Protein 9OYR (pdb70)

Secondary structure (DSSP, 8-state):
-EEEEEEEEEEEEEEEEEEEEEEEEEEE--B--/-EEEEEEEEEEEEEEEEEEEEEEEEEEE--B--/-EEEEEEEEEEEEEEEEEEEEEEEEEEE--B--/-EEEEEEEEEEEEEEEEEEEEEEEEEEE--B--/-EEEEEEEEEEEEEEEEEEEEEEEEEEE--B--/-EEEEEEEEEEEEEEEEEEEEEEEEEEE--B--

Radius of gyration: 17.39 Å; Cα contacts (8 Å, |Δi|>4): 765; chains: 6; bounding box: 48×56×17 Å

B-factor: mean 25.58, std 8.53, range [10.97, 55.15]

GO terms:
  GO:0005634 nucleus (C, IDA)
  GO:0005739 mitochondrion (C, IDA)
  GO:0005758 mitochondrial intermembrane space (C, IDA)
  GO:0045944 positive regulation of transcription by RNA polymerase II (P, IDA)
  GO:0043565 sequence-specific DNA binding (F, IDA)
  GO:1900037 regulation of cellular response to hypoxia (P, IDA)
  GO:0140297 DNA-binding transcription factor binding (F, IDA)
  GO:0034599 cellular response to oxidative stress (P, IGI)
  GO:1905448 positive regulation of mitochondrial ATP synthesis coupled electron transport (P, IGI)
  GO:0005739 mitochondrion (C, HTP)
  GO:0005515 protein binding (F, IPI)
  GO:0043467 regulation of generation of precursor metabolites and energy (P, IDA)

Sequence (198 aa):
GLMAQMATTAAGVAVGSAVGHTLGHAITGGFSGGLMAQMATTAAGVAVGSAVGHTLGHAITGGFSGGLMAQMATTAAGVAVGSAVGHTLGHAITGGFSGGLMAQMATTAAGVAVGSAVGHTLGHAITGGFSGGLMAQMATTAAGVAVGSAVGHTLGHAITGGFSGGLMAQMATTAAGVAVGSAVGHTLGHAITGGFSG

Organism: Homo sapiens (NCBI:txid9606)

Foldseek 3Di:
DFAADDDDDDDPDDDRDDDDDDDDDDDDDDDDD/DFAADDDDDDDPDDDRDDDDDDDDDDDDDDDDD/DFAADDDDDDDPDDDRDDDDDDDDDDDDDDDDD/DFAADDDDDDDPDDDRDDDDDDDDDDDDDDDDD/DFAADDDDDDDPDDDRDDDDDDDDDDDDDDDDD/DFAADDDDDDDPDDDRDDDDDDDDDDDDDDDDD

Structure (mmCIF, N/CA/C/O backbone):
data_9OYR
#
_entry.id   9OYR
#
_cell.length_a   1.00
_cell.length_b   1.00
_cell.length_c   1.00
_cell.angle_alpha   90.00
_cell.angle_beta   90.00
_cell.angle_gamma   90.00
#
_symmetry.space_group_name_H-M   'P 1'
#
loop_
_atom_site.group_PDB
_atom_site.id
_atom_site.type_symbol
_atom_site.label_atom_id
_atom_site.label_alt_id
_atom_site.label_comp_id
_atom_site.label_asym_id
_atom_site.label_entity_id
_atom_site.label_seq_id
_atom_site.pdbx_PDB_ins_code
_atom_site.Cartn_x
_atom_site.Cartn_y
_atom_site.Cartn_z
_atom_site.occupancy
_atom_site.B_iso_or_equiv
_atom_site.auth_seq_id
_atom_site.auth_comp_id
_atom_site.auth_asym_id
_atom_site.auth_atom_id
_atom_site.pdbx_PDB_model_num
ATOM 1 N N . GLY A 1 54 ? 93.02648 89.18109 103.85675 1.000 29.01305 54 GLY A N 1
ATOM 2 C CA . GLY A 1 54 ? 92.98217 90.60402 103.59372 1.000 27.44263 54 GLY A CA 1
ATOM 3 C C . GLY A 1 54 ? 94.29345 91.13360 103.05937 1.000 26.97816 54 GLY A C 1
ATOM 4 O O . GLY A 1 54 ? 94.50349 91.16544 101.85493 1.000 29.14581 54 GLY A O 1
ATOM 5 N N . LEU A 1 55 ? 95.17458 91.55689 103.95989 1.000 25.80001 55 LEU A N 1
ATOM 6 C CA . LEU A 1 55 ? 96.50172 92.03800 103.61000 1.000 23.74605 55 LEU A CA 1
ATOM 7 C C . LEU A 1 55 ? 97.53008 91.12384 104.25490 1.000 25.12074 55 LEU A C 1
ATOM 8 O O . LEU A 1 55 ? 97.48766 90.89764 105.46618 1.000 27.72237 55 LEU A O 1
ATOM 13 N N . MET A 1 56 ? 98.44913 90.60394 103.45567 1.000 25.01115 56 MET A N 1
ATOM 14 C CA . MET A 1 56 ? 99.53959 89.78511 103.95987 1.000 24.41956 56 MET A CA 1
ATOM 15 C C . MET A 1 56 ? 100.84710 90.28926 103.37402 1.000 23.56335 56 MET A C 1
ATOM 16 O O . MET A 1 56 ? 100.90717 90.64250 102.19509 1.000 25.72292 56 MET A O 1
ATOM 21 N N . ALA A 1 57 ? 101.88746 90.33494 104.19624 1.000 21.58903 57 ALA A N 1
ATOM 22 C CA . ALA A 1 57 ? 103.19609 90.77322 103.73918 1.000 19.64943 57 ALA A CA 1
ATOM 23 C C . ALA A 1 57 ? 104.27657 89.96087 104.43249 1.000 18.13961 57 ALA A C 1
ATOM 24 O O . ALA A 1 57 ? 104.23913 89.79066 105.65110 1.000 19.89031 57 ALA A O 1
ATOM 26 N N . GLN A 1 58 ? 105.22515 89.45551 103.65811 1.000 17.46087 58 GLN A N 1
ATOM 27 C CA . GLN A 1 58 ? 106.45570 88.87381 104.18115 1.000 16.97849 58 GLN A CA 1
ATOM 28 C C . GLN A 1 58 ? 107.60398 89.69591 103.61552 1.000 17.32329 58 GLN A C 1
ATOM 29 O O . GLN A 1 58 ? 107.88835 89.62281 102.41835 1.000 17.55871 58 GLN A O 1
ATOM 35 N N . MET A 1 59 ? 108.24942 90.49099 104.46062 1.000 17.08519 59 MET A N 1
ATOM 36 C CA . MET A 1 59 ? 109.25534 91.43452 104.00174 1.000 17.68909 59 MET A CA 1
ATOM 37 C C . MET A 1 59 ? 110.56512 91.19291 104.72374 1.000 19.17835 59 MET A C 1
ATOM 38 O O . MET A 1 59 ? 110.59398 91.08276 105.95105 1.000 21.66846 59 MET A O 1
ATOM 43 N N . ALA A 1 60 ? 111.64423 91.12194 103.95980 1.000 19.53529 60 ALA A N 1
ATOM 44 C CA . ALA A 1 60 ? 112.99342 91.11250 104.49823 1.000 21.79083 60 ALA A CA 1
ATOM 45 C C . ALA A 1 60 ? 113.69192 92.36136 103.99057 1.000 22.20524 60 ALA A C 1
ATOM 46 O O . ALA A 1 60 ? 113.79488 92.56808 102.77939 1.000 23.38786 60 ALA A O 1
ATOM 48 N N . THR A 1 61 ? 114.14876 93.19675 104.91210 1.000 21.68359 61 THR A N 1
ATOM 49 C CA . THR A 1 61 ? 114.73553 94.48291 104.58395 1.000 22.96872 61 THR A CA 1
ATOM 50 C C . THR A 1 61 ? 115.97764 94.67150 105.43321 1.000 24.34706 61 THR A C 1
ATOM 51 O O . THR A 1 61 ? 116.01212 94.25083 106.58896 1.000 27.40234 61 THR A O 1
ATOM 55 N N . THR A 1 62 ? 117.00033 95.30058 104.86642 1.000 23.30609 62 THR A N 1
ATOM 56 C CA . THR A 1 62 ? 118.18853 95.57811 105.66171 1.000 23.51950 62 THR A CA 1
ATOM 57 C C . THR A 1 62 ? 118.16547 96.98704 106.23506 1.000 22.03243 62 THR A C 1
ATOM 58 O O . THR A 1 62 ? 118.31499 97.16794 107.44452 1.000 25.43888 62 THR A O 1
ATOM 62 N N . ALA A 1 63 ? 117.97477 97.99289 105.39446 1.000 18.95030 63 ALA A N 1
ATOM 63 C CA . ALA A 1 63 ? 117.87223 99.36211 105.86630 1.000 17.24503 63 ALA A CA 1
ATOM 64 C C . ALA A 1 63 ? 116.68675 100.02394 105.19201 1.000 16.97405 63 ALA A C 1
ATOM 65 O O . ALA A 1 63 ? 116.52732 99.92281 103.97509 1.000 18.70533 63 ALA A O 1
ATOM 67 N N . ALA A 1 64 ? 115.85936 100.69990 105.97706 1.000 14.52720 64 ALA A N 1
ATOM 68 C CA . ALA A 1 64 ? 114.71530 101.40065 105.42306 1.000 15.04696 64 ALA A CA 1
ATOM 69 C C . ALA A 1 64 ? 114.43350 102.63344 106.25822 1.000 13.19173 64 ALA A C 1
ATOM 70 O O . ALA A 1 64 ? 114.48270 102.57658 107.48600 1.000 14.36258 64 ALA A O 1
ATOM 72 N N . GLY A 1 65 ? 114.14396 103.74601 105.58896 1.000 13.84747 65 GLY A N 1
ATOM 73 C CA . GLY A 1 65 ? 113.61774 104.89128 106.30645 1.000 13.16863 65 GLY A CA 1
ATOM 74 C C . GLY A 1 65 ? 112.30752 104.56465 106.98886 1.000 12.59682 65 GLY A C 1
ATOM 75 O O . GLY A 1 65 ? 112.12601 104.83113 108.17477 1.000 14.02793 65 GLY A O 1
ATOM 76 N N . VAL A 1 66 ? 111.38877 103.95420 106.25231 1.000 12.18688 66 VAL A N 1
ATOM 77 C CA . VAL A 1 66 ? 110.11493 103.49701 106.78347 1.000 13.26817 66 VAL A CA 1
ATOM 78 C C . VAL A 1 66 ? 109.84429 102.12082 106.20324 1.000 12.77083 66 VAL A C 1
ATOM 79 O O . VAL A 1 66 ? 109.90811 101.93744 104.98492 1.000 13.59130 66 VAL A O 1
ATOM 83 N N . ALA A 1 67 ? 109.54636 101.15677 107.06422 1.000 12.25268 67 ALA A N 1
ATOM 84 C CA . ALA A 1 67 ? 109.19901 99.80784 106.64317 1.000 14.41357 67 ALA A CA 1
ATOM 85 C C . ALA A 1 67 ? 107.85365 99.44955 107.2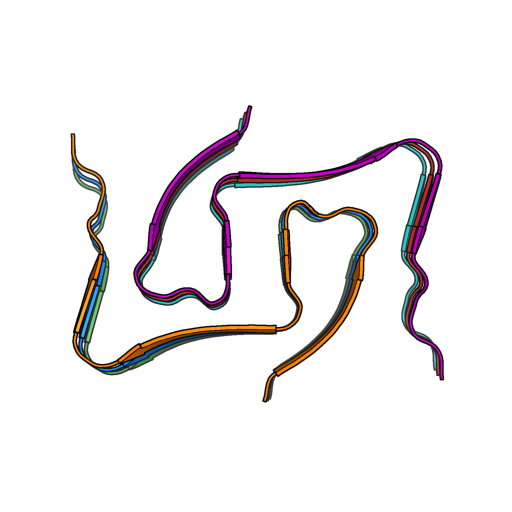4672 1.000 14.44190 67 ALA A C 1
ATOM 86 O O . ALA A 1 67 ? 107.68678 99.50017 108.46705 1.000 14.76919 67 ALA A O 1
ATOM 88 N N . VAL A 1 68 ? 106.89600 99.10229 106.39919 1.000 13.91786 68 VAL A N 1
ATOM 89 C CA . VAL A 1 68 ? 105.54885 98.77813 106.83757 1.000 16.10651 68 VAL A CA 1
ATOM 90 C C . VAL A 1 68 ? 105.12146 97.48098 106.17646 1.000 17.06717 68 VAL A C 1
ATOM 91 O O . VAL A 1 68 ? 105.23612 97.33670 104.95685 1.000 18.39288 68 VAL A O 1
ATOM 95 N N . GLY A 1 69 ? 104.61618 96.54811 106.97381 1.000 17.77908 69 GLY A N 1
ATOM 96 C CA . GLY A 1 69 ? 104.09116 95.31789 106.42697 1.000 18.43238 69 GLY A CA 1
ATOM 97 C C . GLY A 1 69 ? 102.74066 95.48691 105.76949 1.000 18.52406 69 GLY A C 1
ATOM 98 O O . GLY A 1 69 ? 102.62779 95.41431 104.54636 1.000 20.68843 69 GLY A O 1
ATOM 99 N N . SER A 1 70 ? 101.71260 95.73944 106.56787 1.000 18.00484 70 SER A N 1
ATOM 100 C CA . SER A 1 70 ? 100.35116 95.87644 106.07926 1.000 20.41944 70 SER A CA 1
ATOM 101 C C . SER A 1 70 ? 99.72650 97.08590 106.75022 1.000 19.89078 70 SER A C 1
ATOM 102 O O . SER A 1 70 ? 99.89020 97.27438 107.95641 1.000 20.22738 70 SER A O 1
ATOM 105 N N . ALA A 1 71 ? 99.01699 97.90264 105.98159 1.000 18.53672 71 ALA A N 1
ATOM 106 C CA . ALA A 1 71 ? 98.48320 99.13710 106.53223 1.000 17.75653 71 ALA A CA 1
ATOM 107 C C . ALA A 1 71 ? 97.25054 99.56469 105.76043 1.000 17.81256 71 ALA A C 1
ATOM 108 O O . ALA A 1 71 ? 97.19703 99.43378 104.53949 1.000 19.71301 71 ALA A O 1
ATOM 110 N N . VAL A 1 72 ? 96.26849 100.08534 106.48354 1.000 17.12817 72 VAL A N 1
ATOM 111 C CA . VAL A 1 72 ? 95.01768 100.54870 105.90491 1.000 19.34932 72 VAL A CA 1
ATOM 112 C C . VAL A 1 72 ? 94.69341 101.90613 106.49904 1.000 19.30010 72 VAL A C 1
ATOM 113 O O . VAL A 1 72 ? 94.75726 102.08531 107.71725 1.000 20.23478 72 VAL A O 1
ATOM 117 N N . GLY A 1 73 ? 94.34245 102.85501 105.64688 1.000 19.20762 73 GLY A N 1
ATOM 118 C CA . GLY A 1 73 ? 93.82953 104.12174 106.11419 1.000 20.23873 73 GLY A CA 1
ATOM 119 C C . GLY A 1 73 ? 92.58182 104.48324 105.35197 1.000 22.24192 73 GLY A C 1
ATOM 120 O O . GLY A 1 73 ? 92.60734 104.50433 104.12293 1.000 25.42826 73 GLY A O 1
ATOM 121 N N . HIS A 1 74 ? 91.47388 104.73390 106.03485 1.000 22.19572 74 HIS A N 1
ATOM 122 C CA . HIS A 1 74 ? 90.26741 105.07685 105.30694 1.000 25.25092 74 HIS A CA 1
ATOM 123 C C . HIS A 1 74 ? 89.41165 106.05480 106.08930 1.000 25.81712 74 HIS A C 1
ATOM 124 O O . HIS A 1 74 ? 89.45613 106.10068 107.31581 1.000 26.69889 74 HIS A O 1
ATOM 131 N N . THR A 1 75 ? 88.63902 106.84458 105.35661 1.000 25.75676 75 THR A N 1
ATOM 132 C CA . THR A 1 75 ? 87.69109 107.78623 105.92628 1.000 24.85427 75 THR A CA 1
ATOM 133 C C . THR A 1 75 ? 86.29841 107.39846 105.47065 1.000 26.75673 75 THR A C 1
ATOM 134 O O . THR A 1 75 ? 86.08941 107.09541 104.29461 1.000 29.99212 75 THR A O 1
ATOM 138 N N . LEU A 1 76 ? 85.35631 107.39845 106.39938 1.000 27.96855 76 LEU A N 1
ATOM 139 C CA . LEU A 1 76 ? 83.96115 107.11690 106.10957 1.000 29.84559 76 LEU A CA 1
ATOM 140 C C . LEU A 1 76 ? 83.13952 108.31836 106.54887 1.000 33.46029 76 LEU A C 1
ATOM 141 O O . LEU A 1 76 ? 83.30326 108.80846 107.66999 1.000 34.59137 76 LEU A O 1
ATOM 146 N N . GLY A 1 77 ? 82.27379 108.79917 105.66439 1.000 34.56643 77 GLY A N 1
ATOM 147 C CA . GLY A 1 77 ? 81.42334 109.92457 105.98750 1.000 33.83237 77 GLY A CA 1
ATOM 148 C C . GLY A 1 77 ? 81.87992 111.21180 105.34160 1.000 36.24385 77 GLY A C 1
ATOM 149 O O . GLY A 1 77 ? 81.71752 111.39798 104.13515 1.000 41.49536 77 GLY A O 1
ATOM 150 N N . HIS A 1 78 ? 82.44992 112.11066 106.13655 1.000 37.28894 78 HIS A N 1
ATOM 151 C CA . HIS A 1 78 ? 82.91283 113.40747 105.66341 1.000 38.36459 78 HIS A CA 1
ATOM 152 C C . HIS A 1 78 ? 84.31098 113.65161 106.19482 1.000 37.03349 78 HIS A C 1
ATOM 153 O O . HIS A 1 78 ? 84.53266 113.60350 107.40690 1.000 39.72804 78 HIS A O 1
ATOM 160 N N . ALA A 1 79 ? 85.24468 113.92598 105.29791 1.000 35.03043 79 ALA A N 1
ATOM 161 C CA . ALA A 1 79 ? 86.61673 114.19793 105.68214 1.000 34.30612 79 ALA A CA 1
ATOM 162 C C . ALA A 1 79 ? 87.09590 115.41997 104.92491 1.000 33.63717 79 ALA A C 1
ATOM 163 O O . ALA A 1 79 ? 86.89078 115.52170 103.71386 1.000 36.36722 79 ALA A O 1
ATOM 165 N N . ILE A 1 80 ? 87.71229 116.35069 105.63958 1.000 33.70280 80 ILE A N 1
ATOM 166 C CA . ILE A 1 80 ? 88.25228 117.56658 105.05110 1.000 34.51786 80 ILE A CA 1
ATOM 167 C C . ILE A 1 80 ? 89.69070 117.70448 105.50846 1.000 33.02913 80 ILE A C 1
ATOM 168 O O . ILE A 1 80 ? 89.96733 117.67334 106.71157 1.000 35.99447 80 ILE A O 1
ATOM 173 N N . THR A 1 81 ? 90.60038 117.85350 104.55820 1.000 30.69791 81 THR A N 1
ATOM 174 C CA . THR A 1 81 ? 92.00679 118.05932 104.84905 1.000 31.85109 81 THR A CA 1
ATOM 175 C C . THR A 1 81 ? 92.39783 119.45471 104.39765 1.000 31.90499 81 THR A C 1
ATOM 176 O O . THR A 1 81 ? 92.19090 119.81281 103.23656 1.000 33.39629 81 THR A O 1
ATOM 180 N N . GLY A 1 82 ? 92.96106 120.23618 105.31139 1.000 31.40192 82 GLY A N 1
ATOM 181 C CA . GLY A 1 82 ? 93.41219 121.56540 104.95021 1.000 30.84975 82 GLY A CA 1
ATOM 182 C C . GLY A 1 82 ? 94.64908 121.50843 104.07295 1.000 30.04748 82 GLY A C 1
ATOM 183 O O . GLY A 1 82 ? 95.50786 120.64087 104.22750 1.000 32.42330 82 GLY A O 1
ATOM 184 N N . GLY A 1 83 ? 94.73968 122.45249 103.14840 1.000 28.45611 83 GLY A N 1
ATOM 185 C CA . GLY A 1 83 ? 95.87774 122.57301 102.26799 1.000 27.68102 83 GLY A CA 1
ATOM 186 C C . GLY A 1 83 ? 96.90341 123.55562 102.78545 1.000 27.81899 83 GLY A C 1
ATOM 187 O O . GLY A 1 83 ? 96.97809 123.85176 103.97948 1.000 27.93529 83 GLY A O 1
ATOM 188 N N . PHE A 1 84 ? 97.70713 124.06883 101.86434 1.000 29.86601 84 PHE A N 1
ATOM 189 C CA . PHE A 1 84 ? 98.79979 124.98008 102.17160 1.000 29.96372 84 PHE A CA 1
ATOM 190 C C . PHE A 1 84 ? 98.49059 126.33606 101.55546 1.000 32.57061 84 PHE A C 1
ATOM 191 O O . PHE A 1 84 ? 98.23948 126.42879 100.35112 1.000 35.63653 84 PHE A O 1
ATOM 199 N N . SER A 1 85 ? 98.50820 127.38028 102.37398 1.000 35.40179 85 SER A N 1
ATOM 200 C CA . SER A 1 85 ? 98.22801 128.73195 101.91646 1.000 37.68598 85 SER A CA 1
ATOM 201 C C . SER A 1 85 ? 99.31462 129.67578 102.40537 1.000 40.83292 85 SER A C 1
ATOM 202 O O . SER A 1 85 ? 99.97656 129.41354 103.41101 1.000 41.26880 85 SER A O 1
ATOM 205 N N . GLY A 1 86 ? 99.49723 130.77369 101.68151 1.000 41.92537 86 GLY A N 1
ATOM 206 C CA . GLY A 1 86 ? 100.52577 131.74481 102.00589 1.000 43.78560 86 GLY A CA 1
ATOM 207 C C . GLY A 1 86 ? 100.04482 132.88266 102.88492 1.000 45.54955 86 GLY A C 1
ATOM 208 O O . GLY A 1 86 ? 98.84734 133.03232 103.12196 1.000 44.84450 86 GLY A O 1
ATOM 209 N N . GLY B 1 54 ? 93.46083 88.89607 99.09353 1.000 29.01305 54 GLY C N 1
ATOM 210 C CA . GLY B 1 54 ? 93.38079 90.31748 98.83075 1.000 27.44263 54 GLY C CA 1
ATOM 211 C C . GLY B 1 54 ? 94.67838 90.87994 98.29656 1.000 26.97816 54 GLY C C 1
ATOM 212 O O . GLY B 1 54 ? 94.88761 90.91726 97.09214 1.000 29.14581 54 GLY C O 1
ATOM 213 N N . LEU B 1 55 ? 95.54855 91.32507 99.19721 1.000 25.80001 55 LEU C N 1
ATOM 214 C CA . LEU B 1 55 ? 96.86320 91.83945 98.84748 1.000 23.74605 55 LEU C CA 1
ATOM 215 C C . LEU B 1 55 ? 97.91417 90.95130 99.49228 1.000 25.12074 55 LEU C C 1
ATOM 216 O O . LEU B 1 55 ? 97.87739 90.72389 100.70352 1.000 27.72237 55 LEU C O 1
ATOM 221 N N . MET B 1 56 ? 98.84604 90.45480 98.69301 1.000 25.01115 56 MET C N 1
ATOM 222 C CA . MET B 1 56 ? 99.95670 89.66354 99.19712 1.000 24.41956 56 MET C CA 1
ATOM 223 C C . MET B 1 56 ? 101.25116 90.20048 98.61144 1.000 23.56335 56 MET C C 1
ATOM 224 O O . MET B 1 56 ? 101.30240 90.55533 97.43257 1.000 25.72292 56 MET C O 1
ATOM 229 N N . ALA B 1 57 ? 102.29000 90.27214 99.43372 1.000 21.58903 57 ALA C N 1
ATOM 230 C CA . ALA B 1 57 ? 103.58723 90.74325 98.97681 1.000 19.64943 57 ALA C CA 1
ATOM 231 C C . ALA B 1 57 ? 104.68775 89.95818 99.67005 1.000 18.13961 57 ALA C C 1
ATOM 232 O O . ALA B 1 57 ? 104.65453 89.78688 100.88862 1.000 19.89031 57 ALA C O 1
ATOM 234 N N . GLN B 1 58 ? 105.64876 89.47695 98.89563 1.000 17.46087 58 GLN C N 1
ATOM 235 C CA . GLN B 1 58 ? 106.89351 88.92627 99.41864 1.000 16.97849 58 GLN C CA 1
ATOM 236 C C . GLN B 1 58 ? 108.02081 89.77706 98.85321 1.000 17.32329 58 GLN C C 1
ATOM 237 O O . GLN B 1 58 ? 108.30698 89.71134 97.65605 1.000 17.55871 58 GLN C O 1
ATOM 243 N N . MET B 1 59 ? 108.64602 90.58796 99.69849 1.000 17.08519 59 MET C N 1
ATOM 244 C CA . MET B 1 59 ? 109.62793 91.55654 99.23983 1.000 17.68909 59 MET C CA 1
ATOM 245 C C . MET B 1 59 ? 110.94333 91.34780 99.96186 1.000 19.17835 59 MET C C 1
ATOM 246 O O . MET B 1 59 ? 110.97489 91.23819 101.18916 1.000 21.66846 59 MET C O 1
ATOM 251 N N . ALA B 1 60 ? 112.02393 91.30410 99.19797 1.000 19.53529 60 ALA C N 1
ATOM 252 C CA . ALA B 1 60 ? 113.37290 91.32847 99.73648 1.000 21.79083 60 ALA C CA 1
ATOM 253 C C . ALA B 1 60 ? 114.03982 92.59458 99.22908 1.000 22.20524 60 ALA C C 1
ATOM 254 O O . ALA B 1 60 ? 114.13762 92.80403 98.01794 1.000 23.38786 60 ALA C O 1
ATOM 256 N N . THR B 1 61 ? 114.47548 93.44102 100.15078 1.000 21.68359 61 THR C N 1
ATOM 257 C CA . THR B 1 61 ? 115.02977 94.74157 99.82289 1.000 22.96872 61 THR C CA 1
ATOM 258 C C . THR B 1 61 ? 116.26670 94.96116 100.67225 1.000 24.34706 61 THR C C 1
ATOM 259 O O . THR B 1 61 ? 116.31168 94.54129 101.82793 1.000 27.40234 61 THR C O 1
ATOM 263 N N . THR B 1 62 ? 117.27329 95.61584 100.10563 1.000 23.30609 62 THR C N 1
ATOM 264 C CA . THR B 1 62 ? 118.45411 95.92300 100.90103 1.000 23.51950 62 THR C CA 1
ATOM 265 C C . THR B 1 62 ? 118.39562 97.33081 101.47463 1.000 22.03243 62 THR C C 1
ATOM 266 O O . THR B 1 62 ? 118.54048 97.51519 102.68413 1.000 25.43888 62 THR C O 1
ATOM 270 N N . ALA B 1 63 ? 118.17975 98.33169 100.63420 1.000 18.95030 63 ALA C N 1
ATOM 271 C CA . ALA B 1 63 ? 118.04281 99.69782 101.10627 1.000 17.24503 63 ALA C CA 1
ATOM 272 C C . ALA B 1 63 ? 116.84111 100.32978 100.43203 1.000 16.97405 63 ALA C C 1
ATOM 273 O O . ALA B 1 63 ? 116.68433 100.22489 99.21507 1.000 18.70533 63 ALA C O 1
ATOM 275 N N . ALA B 1 64 ? 115.99695 100.98459 101.21715 1.000 14.52720 64 ALA C N 1
ATOM 276 C CA . ALA B 1 64 ? 114.83568 101.65647 100.66321 1.000 15.04696 64 ALA C CA 1
ATOM 277 C C . ALA B 1 64 ? 114.52295 102.88165 101.49856 1.000 13.19173 64 ALA C C 1
ATOM 278 O O . ALA B 1 64 ? 114.57350 102.82583 102.72634 1.000 14.36258 64 ALA C O 1
ATOM 280 N N . GLY B 1 65 ? 114.20558 103.98671 100.82948 1.000 13.84747 65 GLY C N 1
ATOM 281 C 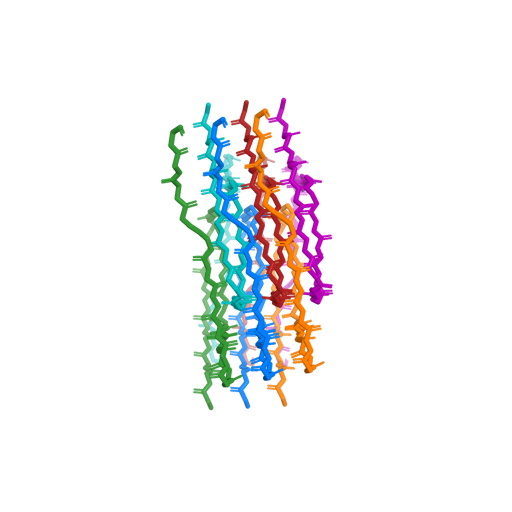CA . GLY B 1 65 ? 113.65070 105.11827 101.54714 1.000 13.16863 65 GLY C CA 1
ATOM 282 C C . GLY B 1 65 ? 112.34907 104.75870 102.22942 1.000 12.59682 65 GLY C C 1
ATOM 283 O O . GLY B 1 65 ? 112.16087 105.02033 103.41536 1.000 14.02793 65 GLY C O 1
ATOM 284 N N . VAL B 1 66 ? 111.44599 104.12548 101.49271 1.000 12.18688 66 VAL C N 1
ATOM 285 C CA . VAL B 1 66 ? 110.18402 103.63634 102.02372 1.000 13.26817 66 VAL C CA 1
ATOM 286 C C . VAL B 1 66 ? 109.94807 102.25389 101.44324 1.000 12.77083 66 VAL C C 1
ATOM 287 O O . VAL B 1 66 ? 110.01654 102.07238 100.22488 1.000 13.59130 66 VAL C O 1
ATOM 291 N N . ALA B 1 67 ? 109.67441 101.28250 102.30403 1.000 12.25268 67 ALA C N 1
ATOM 292 C CA . ALA B 1 67 ? 109.36109 99.92535 101.88273 1.000 14.41357 67 ALA C CA 1
ATOM 293 C C . ALA B 1 67 ? 108.02512 99.53325 102.48613 1.000 14.44190 67 ALA C C 1
ATOM 294 O O . ALA B 1 67 ? 107.85697 99.57945 103.70646 1.000 14.76919 67 ALA C O 1
ATOM 296 N N . VAL B 1 68 ? 107.07655 99.16219 101.63849 1.000 13.91786 68 VAL C N 1
ATOM 297 C CA . VAL B 1 68 ? 105.73795 98.80421 102.07673 1.000 16.10651 68 VAL C CA 1
ATOM 298 C C . VAL B 1 68 ? 105.34332 97.49684 101.41538 1.000 17.06717 68 VAL C C 1
ATOM 299 O O . VAL B 1 68 ? 105.46163 97.35570 100.19574 1.000 18.39288 68 VAL C O 1
ATOM 303 N N . GLY B 1 69 ? 104.86159 96.55143 102.21253 1.000 17.77908 69 GLY C N 1
ATOM 304 C CA . GLY B 1 69 ? 104.36768 95.30851 101.66545 1.000 18.43238 69 GLY C CA 1
ATOM 305 C C . GLY B 1 69 ? 103.01339 95.44365 101.00792 1.000 18.52406 69 GLY C C 1
ATOM 306 O O . GLY B 1 69 ? 102.90244 95.36846 99.78477 1.000 20.68843 69 GLY C O 1
ATOM 307 N N . SER B 1 70 ? 101.97927 95.67013 101.80629 1.000 18.00484 70 SER C N 1
ATOM 308 C CA . SER B 1 70 ? 100.61484 95.77296 101.31762 1.000 20.41944 70 SER C CA 1
ATOM 309 C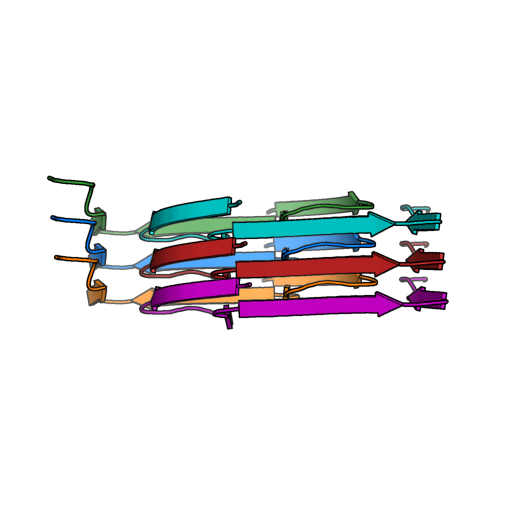 C . SER B 1 70 ? 99.95996 96.96622 101.98876 1.000 19.89078 70 SER C C 1
ATOM 310 O O . SER B 1 70 ? 100.11881 97.15855 103.19499 1.000 20.22738 70 SER C O 1
ATOM 313 N N . ALA B 1 71 ? 99.23019 97.76501 101.22023 1.000 18.53672 71 ALA C N 1
ATOM 314 C CA . ALA B 1 71 ? 98.66552 98.98558 101.77106 1.000 17.75653 71 ALA C CA 1
ATOM 315 C C . ALA B 1 71 ? 97.42254 99.38220 100.99927 1.000 17.81256 71 ALA C C 1
ATOM 316 O O . ALA B 1 71 ? 97.37241 99.25019 99.77830 1.000 19.71301 71 ALA C O 1
ATOM 318 N N . VAL B 1 72 ? 96.42769 99.87788 101.72241 1.000 17.12817 72 VAL C N 1
ATOM 319 C CA . VAL B 1 72 ? 95.16566 100.30976 101.14379 1.000 19.34932 72 VAL C CA 1
ATOM 320 C C . VAL B 1 72 ? 94.80735 101.65852 101.73813 1.000 19.30010 72 VAL C C 1
ATOM 321 O O . VAL B 1 72 ? 94.86662 101.83902 102.95638 1.000 20.23478 72 VAL C O 1
ATOM 325 N N . GLY B 1 73 ? 94.43270 102.59842 100.88613 1.000 19.20762 73 GLY C N 1
ATOM 326 C CA . GLY B 1 73 ? 93.88809 103.85178 101.35363 1.000 20.23873 73 GLY C CA 1
ATOM 327 C C . GLY B 1 73 ? 92.63173 104.18195 100.59140 1.000 22.24192 73 GLY C C 1
ATOM 328 O O . GLY B 1 73 ? 92.65678 104.20389 99.36237 1.000 25.42826 73 GLY C O 1
ATOM 329 N N . HIS B 1 74 ? 91.51781 104.40457 101.27426 1.000 22.19572 74 HIS C N 1
ATOM 330 C CA . HIS B 1 74 ? 90.30314 104.71723 100.54634 1.000 25.25092 74 HIS C CA 1
ATOM 331 C C . HIS B 1 74 ? 89.42304 105.67323 101.32882 1.000 25.81712 74 HIS C C 1
ATOM 332 O O . HIS B 1 74 ? 89.46629 105.72000 102.55535 1.000 26.69889 74 HIS C O 1
ATOM 339 N N . THR B 1 75 ? 88.63085 106.44347 100.59622 1.000 25.75676 75 THR C N 1
ATOM 340 C CA . THR B 1 75 ? 87.65953 107.36091 101.16601 1.000 24.85427 75 THR C CA 1
ATOM 341 C C . THR B 1 75 ? 86.27705 106.93835 100.71023 1.000 26.75673 75 THR C C 1
ATOM 342 O O . THR B 1 75 ? 86.07579 106.63035 99.53412 1.000 29.99212 75 THR C O 1
ATOM 346 N N . LEU B 1 76 ? 85.33520 106.91450 101.63890 1.000 27.96855 76 LEU C N 1
ATOM 347 C CA . LEU B 1 76 ? 83.94757 106.59804 101.34897 1.000 29.84559 76 LEU C CA 1
ATOM 348 C C . LEU B 1 76 ? 83.09599 107.77840 101.78843 1.000 33.46029 76 LEU C C 1
ATOM 349 O O . LEU B 1 76 ? 83.24730 108.27225 102.90964 1.000 34.59137 76 LEU C O 1
ATOM 354 N N . GLY B 1 77 ? 82.21849 108.23746 100.90399 1.000 34.56643 77 GLY C N 1
ATOM 355 C CA . GLY B 1 77 ? 81.34001 109.34108 101.22725 1.000 33.83237 77 GLY C CA 1
ATOM 356 C C . GLY B 1 77 ? 81.76414 110.63948 100.58160 1.000 36.24385 77 GLY C C 1
ATOM 357 O O . GLY B 1 77 ? 81.59718 110.82173 99.37517 1.000 41.49536 77 GLY C O 1
ATOM 358 N N . HIS B 1 78 ? 82.31133 111.55224 101.37674 1.000 37.28894 78 HIS C N 1
ATOM 359 C CA . HIS B 1 78 ? 82.74153 112.86036 100.90385 1.000 38.36459 78 HIS C CA 1
ATOM 360 C C . HIS B 1 78 ? 84.13309 113.13946 101.43538 1.000 37.03349 78 HIS C C 1
ATOM 361 O O . HIS B 1 78 ? 84.35584 113.09671 102.64747 1.000 39.72804 78 HIS C O 1
ATOM 368 N N . ALA B 1 79 ? 85.05964 113.43736 100.53858 1.000 35.03043 79 ALA C N 1
ATOM 369 C CA . ALA B 1 79 ? 86.42440 113.74363 100.92293 1.000 34.30612 79 ALA C CA 1
ATOM 370 C C . ALA B 1 79 ? 86.87276 114.97746 100.16594 1.000 33.63717 79 ALA C C 1
ATOM 371 O O . ALA B 1 79 ? 86.66521 115.07422 98.95489 1.000 36.36722 79 ALA C O 1
ATOM 373 N N . ILE B 1 80 ? 87.46553 115.92325 100.88080 1.000 33.70280 80 ILE C N 1
ATOM 374 C CA . ILE B 1 80 ? 87.97482 117.15243 100.29257 1.000 34.51786 80 ILE C CA 1
ATOM 375 C C . ILE B 1 80 ? 89.40931 117.32635 100.75004 1.000 33.02913 80 ILE C C 1
ATOM 376 O O . ILE B 1 80 ? 89.68657 117.30195 101.95316 1.000 35.99447 80 ILE C O 1
ATOM 381 N N . THR B 1 81 ? 90.31500 117.49834 99.79985 1.000 30.69791 81 THR C N 1
ATOM 382 C CA . THR B 1 81 ? 91.71578 117.73938 100.09082 1.000 31.85109 81 THR C CA 1
ATOM 383 C C . THR B 1 81 ? 92.07166 119.14424 99.63968 1.000 31.90499 81 THR C C 1
ATOM 384 O O . THR B 1 81 ? 91.85586 119.49723 98.47865 1.000 33.39629 81 THR C O 1
ATOM 388 N N . GLY B 1 82 ? 92.61503 119.93945 100.55359 1.000 31.40192 82 GLY C N 1
ATOM 389 C CA . GLY B 1 82 ? 93.03263 121.27966 100.19267 1.000 30.84975 82 GLY C CA 1
ATOM 390 C C . GLY B 1 82 ? 94.27061 121.25394 99.31547 1.000 30.04748 82 GLY C C 1
ATOM 391 O O . GLY B 1 82 ? 95.15091 120.40820 99.46992 1.000 32.42330 82 GLY C O 1
ATOM 392 N N . GLY B 1 83 ? 94.33751 122.20014 98.39109 1.000 28.45611 83 GLY C N 1
ATOM 393 C CA . GLY B 1 83 ? 95.47223 122.34937 97.51077 1.000 27.68102 83 GLY C CA 1
ATOM 394 C C . GLY B 1 83 ? 96.47285 123.35735 98.02845 1.000 27.81899 83 GLY C C 1
ATOM 395 O O . GLY B 1 83 ? 96.54001 123.65507 99.22254 1.000 27.93529 83 GLY C O 1
ATOM 396 N N . PHE B 1 84 ? 97.26347 123.89076 97.10748 1.000 29.86601 84 PHE C N 1
ATOM 397 C CA . PHE B 1 84 ? 98.33288 124.82912 97.41496 1.000 29.96372 84 PHE C CA 1
ATOM 398 C C . PHE B 1 84 ? 97.98973 126.17701 96.79904 1.000 32.57061 84 PHE C C 1
ATOM 399 O O . PHE B 1 84 ? 97.73644 126.26361 95.59471 1.000 35.63653 84 PHE C O 1
ATOM 407 N N . SER B 1 85 ? 97.98106 127.22120 97.61774 1.000 35.40179 85 SER C N 1
ATOM 408 C CA . SER B 1 85 ? 97.66702 128.56549 97.16045 1.000 37.68598 85 SER C CA 1
ATOM 409 C C . SER B 1 85 ? 98.72954 129.53623 97.64958 1.000 40.83292 85 SER C C 1
ATOM 410 O O . SER B 1 85 ? 99.39781 129.29053 98.65521 1.000 41.26880 85 SER C O 1
ATOM 413 N N . GLY B 1 86 ? 98.88455 130.63851 96.92593 1.000 41.92537 86 GLY C N 1
ATOM 414 C CA . GLY B 1 86 ? 99.88834 131.63511 97.25053 1.000 43.78560 86 GLY C CA 1
ATOM 415 C C . GLY B 1 86 ? 99.37891 132.76037 98.12974 1.000 45.54955 86 GLY C C 1
ATOM 416 O O . GLY B 1 86 ? 98.17803 132.87984 98.36673 1.000 44.84450 86 GLY C O 1
ATOM 417 N N . GLY C 1 54 ? 92.64904 89.51010 108.63890 1.000 29.01305 54 GLY B N 1
ATOM 418 C CA . GLY C 1 54 ? 92.64084 90.93346 108.37457 1.000 27.44263 54 GLY B CA 1
ATOM 419 C C . GLY C 1 54 ? 93.96522 91.42916 107.84000 1.000 26.97816 54 GLY B C 1
ATOM 420 O O . GLY C 1 54 ? 94.17621 91.45457 106.63557 1.000 29.14581 54 GLY B O 1
ATOM 421 N N . LEU C 1 55 ? 94.85663 91.83081 108.74032 1.000 25.80001 55 LEU B N 1
ATOM 422 C CA . LEU C 1 55 ? 96.19560 92.27782 108.39026 1.000 23.74605 55 LEU B CA 1
ATOM 423 C C . LEU C 1 55 ? 97.20035 91.33849 109.03620 1.000 25.12074 55 LEU B C 1
ATOM 424 O O . LEU C 1 55 ? 97.15199 91.11453 110.24767 1.000 27.72237 55 LEU B O 1
ATOM 429 N N . MET C 1 56 ? 98.10608 90.79473 108.23762 1.000 25.01115 56 MET B N 1
ATOM 430 C CA . MET C 1 56 ? 99.17534 89.94900 108.74278 1.000 24.41956 56 MET B CA 1
ATOM 431 C C . MET C 1 56 ? 100.49531 90.41932 108.15674 1.000 23.56335 56 MET B C 1
ATOM 432 O O . MET C 1 56 ? 100.56453 90.76985 106.97750 1.000 25.72292 56 MET B O 1
ATOM 437 N N . ALA C 1 57 ? 101.53635 90.43937 108.97913 1.000 21.58903 57 ALA B N 1
ATOM 438 C CA . ALA C 1 57 ? 102.85575 90.84394 108.52194 1.000 19.64943 57 ALA B CA 1
ATOM 439 C C . ALA C 1 57 ? 103.91518 90.00510 109.21621 1.000 18.13961 57 ALA B C 1
ATOM 440 O O . ALA C 1 57 ? 103.87322 89.83701 110.43496 1.000 19.89031 57 ALA B O 1
ATOM 442 N N . GLN C 1 58 ? 104.85078 89.47516 108.44248 1.000 17.46087 58 GLN B N 1
ATOM 443 C CA . GLN C 1 58 ? 106.06610 88.86295 108.96629 1.000 16.97849 58 GLN B CA 1
ATOM 444 C C . GLN C 1 58 ? 107.23495 89.65518 108.40015 1.000 17.32329 58 GLN B C 1
ATOM 445 O O . GLN C 1 58 ? 107.51759 89.57380 107.20311 1.000 17.55871 58 GLN B O 1
ATOM 451 N N . MET C 1 59 ? 107.90018 90.43442 109.24466 1.000 17.08519 59 MET B N 1
ATOM 452 C CA . MET C 1 59 ? 108.92976 91.35173 108.78512 1.000 17.68909 59 MET B CA 1
ATOM 453 C C . MET C 1 59 ? 110.23287 91.07767 109.50761 1.000 19.17835 59 MET B C 1
ATOM 454 O O . MET C 1 59 ? 110.25871 90.96795 110.73503 1.000 21.66846 59 MET B O 1
ATOM 459 N N . ALA C 1 60 ? 111.30998 90.97868 108.74395 1.000 19.53529 60 ALA B N 1
ATOM 460 C CA . ALA C 1 60 ? 112.65839 90.93555 109.28266 1.000 21.79083 60 ALA B CA 1
ATOM 461 C C . ALA C 1 60 ? 113.38840 92.16585 108.77402 1.000 22.20524 60 ALA B C 1
ATOM 462 O O . ALA C 1 60 ? 113.49679 92.36879 107.56266 1.000 23.38786 60 ALA B O 1
ATOM 464 N N . THR C 1 61 ? 113.86610 92.99024 109.69488 1.000 21.68359 61 THR B N 1
ATOM 465 C CA . THR C 1 61 ? 114.48533 94.26081 109.36568 1.000 22.96872 61 THR B CA 1
ATOM 466 C C . THR C 1 61 ? 115.73166 94.41865 110.21502 1.000 24.34706 61 THR B C 1
ATOM 467 O O . THR C 1 61 ? 115.75527 93.99829 111.37116 1.000 27.40234 61 THR B O 1
ATOM 471 N N . THR C 1 62 ? 116.77007 95.02109 109.64787 1.000 23.30609 62 THR B N 1
ATOM 472 C CA . THR C 1 62 ? 117.96478 95.26915 110.44314 1.000 23.51950 62 THR B CA 1
ATOM 473 C C . THR C 1 62 ? 117.97732 96.67874 111.01522 1.000 22.03243 62 THR B C 1
ATOM 474 O O . THR C 1 62 ? 118.13116 96.85689 112.22454 1.000 25.43888 62 THR B O 1
ATOM 478 N N . ALA C 1 63 ? 117.81232 97.68833 110.17367 1.000 18.95030 63 ALA B N 1
ATOM 479 C CA . ALA C 1 63 ? 117.74443 99.06013 110.64424 1.000 17.24503 63 ALA B CA 1
ATOM 480 C C . ALA C 1 63 ? 116.57622 99.75118 109.96911 1.000 16.97405 63 ALA B C 1
ATOM 481 O O . ALA C 1 63 ? 116.41449 99.65301 108.75224 1.000 18.70533 63 ALA B O 1
ATOM 483 N N . ALA C 1 64 ? 115.76608 100.44860 110.75338 1.000 14.52720 64 ALA B N 1
ATOM 484 C CA . ALA C 1 64 ? 114.64024 101.17761 110.19851 1.000 15.04696 64 ALA B CA 1
ATOM 485 C C . ALA C 1 64 ? 114.38962 102.41791 111.03250 1.000 13.19173 64 ALA B C 1
ATOM 486 O O . ALA C 1 64 ? 114.43714 102.36094 112.26034 1.000 14.36258 64 ALA B O 1
ATOM 488 N N . GLY C 1 65 ? 114.12849 103.53684 110.36217 1.000 13.84747 65 GLY B N 1
ATOM 489 C CA . GLY C 1 65 ? 113.63132 104.69574 111.07851 1.000 13.16863 65 GLY B CA 1
ATOM 490 C C . GLY C 1 65 ? 112.31312 104.40303 111.76095 1.000 12.59682 65 GLY B C 1
ATOM 491 O O . GLY C 1 65 ? 112.13822 104.67511 112.94658 1.000 14.02793 65 GLY B O 1
ATOM 492 N N . VAL C 1 66 ? 111.37934 103.81538 111.02477 1.000 12.18688 66 VAL B N 1
ATOM 493 C CA . VAL C 1 66 ? 110.09423 103.39111 111.55609 1.000 13.26817 66 VAL B CA 1
ATOM 494 C C . VAL C 1 66 ? 109.78891 102.02168 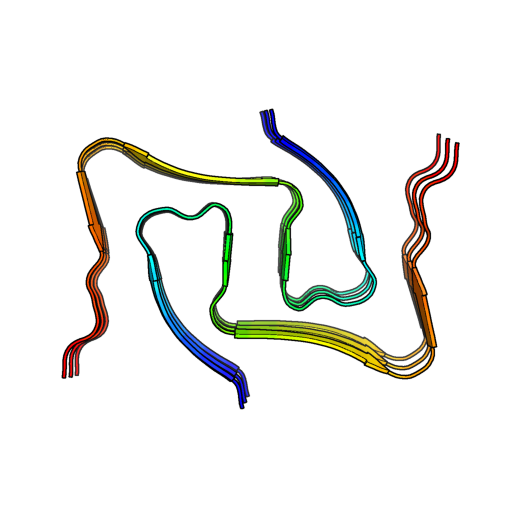110.97705 1.000 12.77083 66 VAL B C 1
ATOM 495 O O . VAL C 1 66 ? 109.84827 101.83564 109.75891 1.000 13.59130 66 VAL B O 1
ATOM 499 N N . ALA C 1 67 ? 109.46649 101.06627 111.83884 1.000 12.25268 67 ALA B N 1
ATOM 500 C CA . ALA C 1 67 ? 109.08515 99.72620 111.41895 1.000 14.41357 67 ALA B CA 1
ATOM 501 C C . ALA C 1 67 ? 107.73103 99.40266 112.02255 1.000 14.44190 67 ALA B C 1
ATOM 502 O O . ALA C 1 67 ? 107.56528 99.45860 113.24280 1.000 14.76919 67 ALA B O 1
ATOM 504 N N . VAL C 1 68 ? 106.76504 99.07901 111.17514 1.000 13.91786 68 VAL B N 1
ATOM 505 C CA . VAL C 1 68 ? 105.41003 98.78949 111.61354 1.000 16.10651 68 VAL B CA 1
ATOM 506 C C . VAL C 1 68 ? 104.95003 97.50298 110.95353 1.000 17.06717 68 VAL B C 1
ATOM 507 O O . VAL C 1 68 ? 105.06121 97.35473 109.73406 1.000 18.39288 68 VAL B O 1
ATOM 511 N N . GLY C 1 69 ? 104.42113 96.58394 111.75162 1.000 17.77908 69 GLY B N 1
ATOM 512 C CA . GLY C 1 69 ? 103.86520 95.36692 111.20578 1.000 18.43238 69 GLY B CA 1
ATOM 513 C C . GLY C 1 69 ? 102.51954 95.56950 110.54788 1.000 18.52406 69 GLY B C 1
ATOM 514 O O . GLY C 1 69 ? 102.40508 95.49868 109.32479 1.000 20.68843 69 GLY B O 1
ATOM 515 N N . SER C 1 70 ? 101.49806 95.84873 111.34583 1.000 18.00484 70 SER B N 1
ATOM 516 C CA . SER C 1 70 ? 100.14062 96.01973 110.85681 1.000 20.41944 70 SER B CA 1
ATOM 517 C C . SER C 1 70 ? 99.54669 97.24524 111.52655 1.000 19.89078 70 SER B C 1
ATOM 518 O O . SER C 1 70 ? 99.71489 97.43062 112.73260 1.000 20.22738 70 SER B O 1
ATOM 521 N N . ALA C 1 71 ? 98.85823 98.07900 110.75703 1.000 18.53672 71 ALA B N 1
ATOM 522 C CA . ALA C 1 71 ? 98.35580 99.32710 111.30645 1.000 17.75653 71 ALA B CA 1
ATOM 523 C C . ALA C 1 71 ? 97.13451 99.78508 110.53401 1.000 17.81256 71 ALA B C 1
ATOM 524 O O . ALA C 1 71 ? 97.07792 99.65445 109.31318 1.000 19.71301 71 ALA B O 1
ATOM 526 N N . VAL C 1 72 ? 96.16584 100.33110 111.25645 1.000 17.12817 72 VAL B N 1
ATOM 527 C CA . VAL C 1 72 ? 94.92727 100.82548 110.67714 1.000 19.34932 72 VAL B CA 1
ATOM 528 C C . VAL C 1 72 ? 94.63739 102.19124 111.26998 1.000 19.30010 72 VAL B C 1
ATOM 529 O O . VAL C 1 72 ? 94.70555 102.36984 112.48804 1.000 20.23478 72 VAL B O 1
ATOM 533 N N . GLY C 1 73 ? 94.31074 103.14792 110.41689 1.000 19.20762 73 GLY B N 1
ATOM 534 C CA . GLY C 1 73 ? 93.83000 104.42766 110.88294 1.000 20.23873 73 GLY B CA 1
ATOM 535 C C . GLY C 1 73 ? 92.59199 104.81997 110.12014 1.000 22.24192 73 GLY B C 1
ATOM 536 O O . GLY C 1 73 ? 92.61825 104.83929 108.89109 1.000 25.42826 73 GLY B O 1
ATOM 537 N N . HIS C 1 74 ? 91.49063 105.09925 110.80257 1.000 22.19572 74 HIS B N 1
ATOM 538 C CA . HIS C 1 74 ? 90.29337 105.47200 110.07411 1.000 25.25092 74 HIS B CA 1
ATOM 539 C C . HIS C 1 74 ? 89.46252 106.47203 110.85540 1.000 25.81712 74 HIS B C 1
ATOM 540 O O . HIS C 1 74 ? 89.50794 106.51788 112.08189 1.000 26.69889 74 HIS B O 1
ATOM 547 N N . THR C 1 75 ? 88.71029 107.28046 110.12184 1.000 25.75676 75 THR B N 1
ATOM 548 C CA . THR C 1 75 ? 87.78642 108.24634 110.69047 1.000 24.85427 75 THR B CA 1
ATOM 549 C C . THR C 1 75 ? 86.38445 107.89358 110.23491 1.000 26.75673 75 THR B C 1
ATOM 550 O O . THR C 1 75 ? 86.16804 107.59485 109.05910 1.000 29.99212 75 THR B O 1
ATOM 554 N N . LEU C 1 76 ? 85.44248 107.91828 111.16344 1.000 27.96855 76 LEU B N 1
ATOM 555 C CA . LEU C 1 76 ? 84.04068 107.67191 110.87361 1.000 29.84559 76 LEU B CA 1
ATOM 556 C C . LEU C 1 76 ? 83.24968 108.89420 111.31165 1.000 33.46029 76 LEU B C 1
ATOM 557 O O . LEU C 1 76 ? 83.42559 109.38102 112.43236 1.000 34.59137 76 LEU B O 1
ATOM 562 N N . GLY C 1 77 ? 82.39657 109.39599 110.42656 1.000 34.56643 77 GLY B N 1
ATOM 563 C CA . GLY C 1 77 ? 81.57485 110.54287 110.74848 1.000 33.83237 77 GLY B CA 1
ATOM 564 C C . GLY C 1 77 ? 82.06402 111.81753 110.10150 1.000 36.24385 77 GLY B C 1
ATOM 565 O O . GLY C 1 77 ? 81.90661 112.00666 108.89486 1.000 41.49536 77 GLY B O 1
ATOM 566 N N . HIS C 1 78 ? 82.65646 112.70238 110.89575 1.000 37.28894 78 HIS B N 1
ATOM 567 C CA . HIS C 1 78 ? 83.15217 113.98661 110.42153 1.000 38.36459 78 HIS B CA 1
ATOM 568 C C . HIS C 1 78 ? 84.55597 114.19573 110.95300 1.000 37.03349 78 HIS B C 1
ATOM 569 O O . HIS C 1 78 ? 84.77614 114.14312 112.16517 1.000 39.72804 78 HIS B O 1
ATOM 576 N N . ALA C 1 79 ? 85.49648 114.44553 110.05604 1.000 35.03043 79 ALA B N 1
ATOM 577 C CA . ALA C 1 79 ? 86.87491 114.68298 110.44030 1.000 34.30612 79 ALA B CA 1
ATOM 578 C C . ALA C 1 79 ? 87.38502 115.89180 109.68205 1.000 33.63717 79 ALA B C 1
ATOM 579 O O . ALA C 1 79 ? 87.18276 115.99759 108.47087 1.000 36.36722 79 ALA B O 1
ATOM 581 N N . ILE C 1 80 ? 88.02468 116.80725 110.39600 1.000 33.70280 80 ILE B N 1
ATOM 582 C CA . ILE C 1 80 ? 88.59540 118.00854 109.80653 1.000 34.51786 80 ILE B CA 1
ATOM 583 C C . ILE C 1 80 ? 90.03678 118.11036 110.26406 1.000 33.02913 80 ILE B C 1
ATOM 584 O O . ILE C 1 80 ? 90.31231 118.07332 111.46725 1.000 35.99447 80 ILE B O 1
ATOM 589 N N . THR C 1 81 ? 90.95011 118.23541 109.31384 1.000 30.69791 81 THR B N 1
ATOM 590 C CA . THR C 1 81 ? 92.36123 118.40579 109.60480 1.000 31.85109 81 THR B CA 1
ATOM 591 C C . THR C 1 81 ? 92.78758 119.79042 109.15221 1.000 31.90499 81 THR B C 1
ATOM 592 O O . THR C 1 81 ? 92.59000 120.15258 107.99075 1.000 33.39629 81 THR B O 1
ATOM 596 N N . GLY C 1 82 ? 93.37027 120.55820 110.06535 1.000 31.40192 82 GLY B N 1
ATOM 597 C CA . GLY C 1 82 ? 93.85500 121.87523 109.70306 1.000 30.84975 82 GLY B CA 1
ATOM 598 C C . GLY C 1 82 ? 95.09020 121.78614 108.82610 1.000 30.04748 82 GLY B C 1
ATOM 599 O O . GLY C 1 82 ? 95.92670 120.89724 108.98161 1.000 32.42330 82 GLY B O 1
ATOM 600 N N . GLY C 1 83 ? 95.20486 122.72676 107.90071 1.000 28.45611 83 GLY B N 1
ATOM 601 C CA . GLY C 1 83 ? 96.34577 122.81760 107.02042 1.000 27.68102 83 GLY B CA 1
ATOM 602 C C . GLY C 1 83 ? 97.39591 123.77438 107.53719 1.000 27.81899 83 GLY B C 1
ATOM 603 O O . GLY C 1 83 ? 97.47786 124.06962 108.73097 1.000 27.93529 83 GLY B O 1
ATOM 604 N N . PHE C 1 84 ? 98.21255 124.26622 106.61578 1.000 29.86601 84 PHE B N 1
ATOM 605 C CA . PHE C 1 84 ? 99.32789 125.14976 106.92244 1.000 29.96372 84 PHE B CA 1
ATOM 606 C C . PHE C 1 84 ? 99.05326 126.51259 106.30501 1.000 32.57061 84 PHE B C 1
ATOM 607 O O . PHE C 1 84 ? 98.80480 126.61055 105.10054 1.000 35.63653 84 PHE B O 1
ATOM 615 N N . SER C 1 85 ? 99.09718 127.55677 107.12258 1.000 35.40179 85 SER B N 1
ATOM 616 C CA . SER C 1 85 ? 98.85141 128.91469 106.66378 1.000 37.68598 85 SER B CA 1
ATOM 617 C C . SER C 1 85 ? 99.96150 129.83112 107.15205 1.000 40.83292 85 SER B C 1
ATOM 618 O O . SER C 1 85 ? 100.61640 129.55312 108.15806 1.000 41.26880 85 SER B O 1
ATOM 621 N N . GLY C 1 86 ? 100.17200 130.92339 106.42724 1.000 41.92537 86 GLY B N 1
ATOM 622 C CA . GLY C 1 86 ? 101.22475 131.86844 106.75094 1.000 43.78560 86 GLY B CA 1
ATOM 623 C C . GLY C 1 86 ? 100.77263 133.01891 107.62885 1.000 45.54955 86 GLY B C 1
ATOM 624 O O . GLY C 1 86 ? 99.57929 133.19908 107.86551 1.000 44.84450 86 GLY B O 1
ATOM 625 N N . GLY D 1 54 ? 118.36928 118.92183 106.41341 1.000 29.01305 54 GLY E N 1
ATOM 626 C CA . GLY D 1 54 ? 118.39684 117.49770 106.15461 1.000 27.44263 54 GLY E CA 1
ATOM 627 C C . GLY D 1 54 ? 117.08558 116.98543 105.60360 1.000 26.97816 54 GLY E C 1
ATOM 628 O O . GLY D 1 54 ? 116.89165 116.95331 104.39647 1.000 29.14581 54 GLY E O 1
ATOM 629 N N . LEU D 1 55 ? 116.18622 116.57719 106.49299 1.000 25.80001 55 LEU E N 1
ATOM 630 C CA . LEU D 1 55 ? 114.85726 116.11410 106.12609 1.000 23.74605 55 LEU E CA 1
ATOM 631 C C . LEU D 1 55 ? 113.83332 117.04457 106.75448 1.000 25.12074 55 LEU E C 1
ATOM 632 O O . LEU D 1 55 ? 113.86235 117.27344 107.96566 1.000 27.72237 55 LEU E O 1
ATOM 637 N N . MET D 1 56 ? 112.93284 117.57536 105.94138 1.000 25.01115 56 MET E N 1
ATOM 638 C CA . MET D 1 56 ? 111.84739 118.41102 106.42847 1.000 24.41956 56 MET E CA 1
ATOM 639 C C . MET D 1 56 ? 110.54097 117.92398 105.82596 1.000 23.56335 56 MET E C 1
ATOM 640 O O . MET D 1 56 ? 110.49203 117.56843 104.64721 1.000 25.72292 56 MET E O 1
ATOM 645 N N . ALA D 1 57 ? 109.48888 117.89537 106.63391 1.000 21.58903 57 ALA E N 1
ATOM 646 C CA . ALA D 1 57 ? 108.18051 117.47455 106.16000 1.000 19.64943 57 ALA E CA 1
ATOM 647 C C . ALA D 1 57 ? 107.10234 118.30411 106.83634 1.000 18.13961 57 ALA E C 1
ATOM 648 O O . ALA D 1 57 ? 107.12549 118.47707 108.05492 1.000 19.89031 57 ALA E O 1
ATOM 650 N N . GLN D 1 58 ? 106.17180 118.82084 106.04772 1.000 17.46087 58 GLN E N 1
ATOM 651 C CA . GLN D 1 58 ? 104.94263 119.42144 106.55232 1.000 16.97849 58 GLN E CA 1
ATOM 652 C C . GLN D 1 58 ? 103.79058 118.61427 105.97301 1.000 17.32329 58 GLN E C 1
ATOM 653 O O . GLN D 1 58 ? 103.52373 118.68817 104.77187 1.000 17.55871 58 GLN E O 1
ATOM 659 N N . MET D 1 59 ? 103.12231 117.83077 106.81116 1.000 17.08519 59 MET E N 1
ATOM 660 C CA . MET D 1 59 ? 102.10940 116.90044 106.34086 1.000 17.68909 59 MET E CA 1
ATOM 661 C C . MET D 1 59 ? 100.79342 117.16266 107.04417 1.000 19.17835 59 MET E C 1
ATOM 662 O O . MET D 1 59 ? 100.74931 117.27654 108.27070 1.000 21.66846 59 MET E O 1
ATOM 667 N N . ALA D 1 60 ? 99.72601 117.24694 106.26529 1.000 19.53529 60 ALA E N 1
ATOM 668 C CA . ALA D 1 60 ? 98.36985 117.27707 106.78509 1.000 21.79083 60 ALA E CA 1
ATOM 669 C C . ALA D 1 60 ? 97.66059 116.03692 106.27102 1.000 22.20524 60 ALA E C 1
ATOM 670 O O . ALA D 1 60 ? 97.57131 115.82841 105.05906 1.000 23.38786 60 ALA E O 1
ATOM 672 N N . THR D 1 61 ? 97.17926 115.21064 107.18827 1.000 21.68359 61 THR E N 1
ATOM 673 C CA . THR D 1 61 ? 96.57871 113.93210 106.85533 1.000 22.96872 61 THR E CA 1
ATOM 674 C C . THR D 1 61 ? 95.32251 113.76354 107.68790 1.000 24.34706 61 THR E C 1
ATOM 675 O O . THR D 1 61 ? 95.27819 114.18779 108.84200 1.000 27.40234 61 THR E O 1
ATOM 679 N N . THR D 1 62 ? 94.29880 113.14757 107.10868 1.000 23.30609 62 THR E N 1
ATOM 680 C CA . THR D 1 62 ? 93.09595 112.88917 107.88825 1.000 23.51950 62 THR E CA 1
ATOM 681 C C . THR D 1 62 ? 93.09101 111.48161 108.46541 1.000 22.03243 62 THR E C 1
ATOM 682 O O . THR D 1 62 ? 92.92234 111.30615 109.67315 1.000 25.43888 62 THR E O 1
ATOM 686 N N . ALA D 1 63 ? 93.27882 110.47087 107.63005 1.000 18.95030 63 ALA E N 1
ATOM 687 C CA . ALA D 1 63 ? 93.35529 109.10162 108.10670 1.000 17.24503 63 ALA E CA 1
ATOM 688 C C . ALA D 1 63 ? 94.54033 108.42112 107.45045 1.000 16.97405 63 ALA E C 1
ATOM 689 O O . ALA D 1 63 ? 94.71787 108.51666 106.23558 1.000 18.70533 63 ALA E O 1
ATOM 691 N N . ALA D 1 64 ? 95.34713 107.73556 108.24850 1.000 14.52720 64 ALA E N 1
ATOM 692 C CA . ALA D 1 64 ? 96.48854 107.01707 107.71205 1.000 15.04696 64 ALA E CA 1
ATOM 693 C C . ALA D 1 64 ? 96.74121 105.78266 108.55411 1.000 13.19173 64 ALA E C 1
ATOM 694 O O . ALA D 1 64 ? 96.67599 105.84355 109.78095 1.000 14.36258 64 ALA E O 1
ATOM 696 N N . GLY D 1 65 ? 97.02396 104.66426 107.89170 1.000 13.84747 65 GLY E N 1
ATOM 697 C CA . GLY D 1 65 ? 97.52388 103.51355 108.61924 1.000 13.16863 65 GLY E CA 1
ATOM 698 C C . GLY D 1 65 ? 98.82915 103.82332 109.31878 1.000 12.59682 65 GLY E C 1
ATOM 699 O O . GLY D 1 65 ? 98.99054 103.55750 110.50774 1.000 14.02793 65 GLY E O 1
ATOM 700 N N . VAL D 1 66 ? 99.76654 104.41861 108.59340 1.000 12.18688 66 VAL E N 1
ATOM 701 C CA . VAL D 1 66 ? 101.03938 104.85902 109.14088 1.000 13.26817 66 VAL E CA 1
ATOM 702 C C . VAL D 1 66 ? 101.33760 106.22964 108.56096 1.000 12.77083 66 VAL E C 1
ATOM 703 O O . VAL D 1 66 ? 101.29313 106.41060 107.34142 1.000 13.59130 66 VAL E O 1
ATOM 707 N N . ALA D 1 67 ? 101.63744 107.19168 109.42353 1.000 12.25268 67 ALA E N 1
ATOM 708 C CA . ALA D 1 67 ? 102.00978 108.53436 109.00390 1.000 14.41357 67 ALA E CA 1
ATOM 709 C C . ALA D 1 67 ? 103.35173 108.87508 109.62499 1.000 14.44190 67 ALA E C 1
ATOM 710 O O . ALA D 1 67 ? 103.50110 108.82539 110.84762 1.000 14.76919 67 ALA E O 1
ATOM 712 N N . VAL D 1 68 ? 104.32577 109.20634 108.78984 1.000 13.91786 68 VAL E N 1
ATOM 713 C CA . VAL D 1 68 ? 105.67128 109.51245 109.24588 1.000 16.10651 68 VAL E CA 1
ATOM 714 C C . VAL D 1 68 ? 106.12620 110.80157 108.58746 1.000 17.06717 68 VAL E C 1
ATOM 715 O O . VAL D 1 68 ? 106.03036 110.94416 107.36602 1.000 18.39288 68 VAL E O 1
ATOM 719 N N . GLY D 1 69 ? 106.63378 111.72930 109.38933 1.000 17.77908 69 GLY E N 1
ATOM 720 C CA . GLY D 1 69 ? 107.18379 112.95042 108.84666 1.000 18.43238 69 GLY E CA 1
ATOM 721 C C . GLY D 1 69 ? 108.54062 112.76038 108.20825 1.000 18.52406 69 GLY E C 1
ATOM 722 O O . GLY D 1 69 ? 108.67129 112.82804 106.98660 1.000 20.68843 69 GLY E O 1
ATOM 723 N N . SER D 1 70 ? 109.55392 112.49538 109.02133 1.000 18.00484 70 SER E N 1
ATOM 724 C CA . SER D 1 70 ? 110.91984 112.33766 108.55182 1.000 20.41944 70 SER E CA 1
ATOM 725 C C . SER D 1 70 ? 111.51788 111.12124 109.23436 1.000 19.89078 70 SER E C 1
ATOM 726 O O . SER D 1 70 ? 111.33497 110.93838 110.43866 1.000 20.22738 70 SER E O 1
ATOM 729 N N . ALA D 1 71 ? 112.22612 110.29238 108.47762 1.000 18.53672 71 ALA E N 1
ATOM 730 C CA . ALA D 1 71 ? 112.73460 109.05193 109.03866 1.000 17.75653 71 ALA E CA 1
ATOM 731 C C . ALA D 1 71 ? 113.97150 108.60472 108.28496 1.000 17.81256 71 ALA E C 1
ATOM 732 O O . ALA D 1 71 ? 114.04361 108.73154 107.06455 1.000 19.71301 71 ALA E O 1
ATOM 734 N N . VAL D 1 72 ? 114.93599 108.07208 109.02281 1.000 17.12817 72 VAL E N 1
ATOM 735 C CA . VAL D 1 72 ? 116.18787 107.58937 108.46261 1.000 19.34932 72 VAL E CA 1
ATOM 736 C C . VAL D 1 72 ? 116.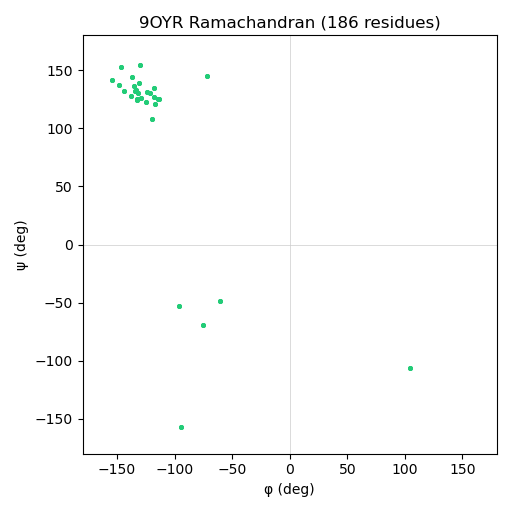48453 106.22906 109.06456 1.000 19.30010 72 VAL E C 1
ATOM 737 O O . VAL D 1 72 ? 116.40141 106.05413 110.28222 1.000 20.23478 72 VAL E O 1
ATOM 741 N N . GLY D 1 73 ? 116.83354 105.27297 108.21970 1.000 19.20762 73 GLY E N 1
ATOM 742 C CA . GLY D 1 73 ? 117.32184 104.00033 108.69721 1.000 20.23873 73 GLY E CA 1
ATOM 743 C C . GLY D 1 73 ? 118.57459 103.61900 107.95314 1.000 22.24192 73 GLY E C 1
ATOM 744 O O . GLY D 1 73 ? 118.56563 103.59494 106.72392 1.000 25.42826 73 GLY E O 1
ATOM 745 N N . HIS D 1 74 ? 119.66936 103.35443 108.65182 1.000 22.19572 74 HIS E N 1
ATOM 746 C CA . HIS D 1 74 ? 120.88068 102.99233 107.94144 1.000 25.25092 74 HIS E CA 1
ATOM 747 C C . HIS D 1 74 ? 121.71156 102.00440 108.73795 1.000 25.81712 74 HIS E C 1
ATOM 748 O O . HIS D 1 74 ? 121.64961 101.96249 109.96385 1.000 26.69889 74 HIS E O 1
ATOM 755 N N . THR D 1 75 ? 122.48279 101.20171 108.01794 1.000 25.75676 75 THR E N 1
ATOM 756 C CA . THR D 1 75 ? 123.40926 100.24819 108.60297 1.000 24.85427 75 THR E CA 1
ATOM 757 C C . THR D 1 75 ? 124.81346 100.61481 108.16556 1.000 26.75673 75 THR E C 1
ATOM 758 O O . THR D 1 75 ? 125.04289 100.91166 106.99174 1.000 29.99212 75 THR E O 1
ATOM 762 N N . LEU D 1 76 ? 125.74264 100.60392 109.10715 1.000 27.96855 76 LEU E N 1
ATOM 763 C CA . LEU D 1 76 ? 127.14553 100.86475 108.83585 1.000 29.84559 76 LEU E CA 1
ATOM 764 C C . LEU D 1 76 ? 127.94379 99.65289 109.28943 1.000 33.46029 76 LEU E C 1
ATOM 765 O O . LEU D 1 76 ? 127.75770 99.16823 110.40942 1.000 34.59137 76 LEU E O 1
ATOM 770 N N . GLY D 1 77 ? 128.81462 99.15739 108.41816 1.000 34.56643 77 GLY E N 1
ATOM 771 C CA . GLY D 1 77 ? 129.64438 98.02086 108.75577 1.000 33.83237 77 GLY E CA 1
ATOM 772 C C . GLY D 1 77 ? 129.17835 96.73852 108.10689 1.000 36.24385 77 GLY E C 1
ATOM 773 O O . GLY D 1 77 ? 129.35460 96.54677 106.90327 1.000 41.49536 77 GLY E O 1
ATOM 774 N N . HIS D 1 78 ? 128.58471 95.85005 108.89619 1.000 37.28894 78 HIS E N 1
ATOM 775 C CA . HIS D 1 78 ? 128.10984 94.55869 108.41999 1.000 38.36459 78 HIS E CA 1
ATOM 776 C C . HIS D 1 78 ? 126.70118 94.33595 108.93274 1.000 37.03349 78 HIS E C 1
ATOM 777 O O . HIS D 1 78 ? 126.46361 94.39051 110.14153 1.000 39.72804 78 HIS E O 1
ATOM 784 N N . ALA D 1 79 ? 125.77604 94.07249 108.02377 1.000 35.03043 79 ALA E N 1
ATOM 785 C CA . ALA D 1 79 ? 124.39511 93.82118 108.38978 1.000 34.30612 79 ALA E CA 1
ATOM 786 C C . ALA D 1 79 ? 123.90895 92.60405 107.62911 1.000 33.63717 79 ALA E C 1
ATOM 787 O O . ALA D 1 79 ? 124.12919 92.49611 106.42125 1.000 36.36722 79 ALA E O 1
ATOM 789 N N . ILE D 1 80 ? 123.26957 91.68415 108.33757 1.000 33.70280 80 ILE E N 1
ATOM 790 C CA . ILE D 1 80 ? 122.72038 90.47449 107.74478 1.000 34.51786 80 ILE E CA 1
ATOM 791 C C . ILE D 1 80 ? 121.27399 90.35836 108.18267 1.000 33.02913 80 ILE E C 1
ATOM 792 O O . ILE D 1 80 ? 120.98136 90.39670 109.38178 1.000 35.99447 80 ILE E O 1
ATOM 797 N N . THR D 1 81 ? 120.37540 90.21975 107.22036 1.000 30.69791 81 THR E N 1
ATOM 798 C CA . THR D 1 81 ? 118.96233 90.03479 107.49236 1.000 31.85109 81 THR E CA 1
ATOM 799 C C . THR D 1 81 ? 118.55762 88.64390 107.03914 1.000 31.90499 81 THR E C 1
ATOM 800 O O . THR D 1 81 ? 118.77531 88.27974 105.88191 1.000 33.39629 81 THR E O 1
ATOM 804 N N . GLY D 1 82 ? 117.97079 87.87303 107.94701 1.000 31.40192 82 GLY E N 1
ATOM 805 C CA . GLY D 1 82 ? 117.50570 86.54939 107.58301 1.000 30.84975 82 GLY E CA 1
ATOM 806 C C . GLY D 1 82 ? 116.28190 86.62161 106.68868 1.000 30.04748 82 GLY E C 1
ATOM 807 O O . GLY D 1 82 ? 115.43357 87.50175 106.82922 1.000 32.42330 82 GLY E O 1
ATOM 808 N N . GLY D 1 83 ? 116.19051 85.67644 105.76535 1.000 28.45611 83 GLY E N 1
ATOM 809 C CA . GLY D 1 83 ? 115.06302 85.56976 104.86968 1.000 27.68102 83 GLY E CA 1
ATOM 810 C C . GLY D 1 83 ? 114.01641 84.60329 105.37545 1.000 27.81899 83 GLY E C 1
ATOM 811 O O . GLY D 1 83 ? 113.92113 84.31148 106.56909 1.000 27.93529 83 GLY E O 1
ATOM 812 N N . PHE D 1 84 ? 113.21814 84.09909 104.44467 1.000 29.86601 84 PHE E N 1
ATOM 813 C CA . PHE D 1 84 ? 112.10845 83.20436 104.73917 1.000 29.96372 84 PHE E CA 1
ATOM 814 C C . PHE D 1 84 ? 112.40666 81.84244 104.13076 1.000 32.57061 84 PHE E C 1
ATOM 815 O O . PHE D 1 84 ? 112.67292 81.74287 102.93023 1.000 35.63653 84 PHE E O 1
ATOM 823 N N . SER D 1 85 ? 112.36290 80.80080 104.95158 1.000 35.40179 8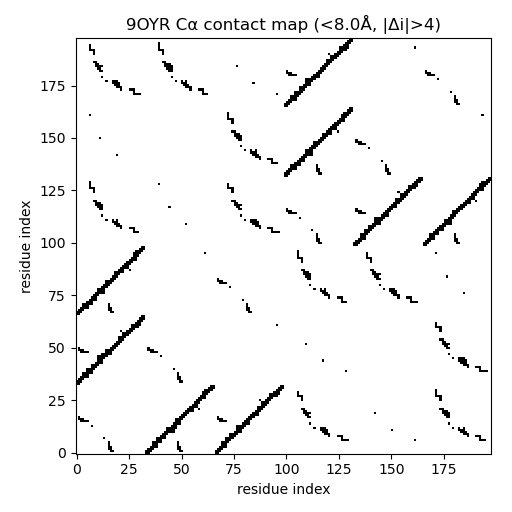5 SER E N 1
ATOM 824 C CA . SER D 1 85 ? 112.62998 79.44403 104.50137 1.000 37.68598 85 SER E CA 1
ATOM 825 C C . SER D 1 85 ? 111.52339 78.51713 104.97766 1.000 40.83292 85 SER E C 1
ATOM 826 O O . SER D 1 85 ? 110.85154 78.79151 105.97344 1.000 41.26880 85 SER E O 1
ATOM 829 N N . GLY D 1 86 ? 111.33505 77.41998 104.25413 1.000 41.92537 86 GLY E N 1
ATOM 830 C CA . GLY D 1 86 ? 110.28839 76.46450 104.56677 1.000 43.78560 86 GLY E CA 1
ATOM 831 C C . GLY D 1 86 ? 110.74092 75.32230 105.45520 1.000 45.54955 86 GLY E C 1
ATOM 832 O O . GLY D 1 86 ? 111.93277 75.15623 105.70906 1.000 44.84450 86 GLY E O 1
ATOM 833 N N . GLY E 1 54 ? 118.62556 118.63862 111.17140 1.000 29.01305 54 GLY F N 1
ATOM 834 C CA . GLY E 1 54 ? 118.62353 117.21421 110.91273 1.000 27.44263 54 GLY F CA 1
ATOM 835 C C . GLY E 1 54 ? 117.30207 116.72930 110.36133 1.000 26.97816 54 GLY F C 1
ATOM 836 O O . GLY E 1 54 ? 117.10791 116.70112 109.15414 1.000 29.14581 54 GLY F O 1
ATOM 837 N N . LEU E 1 55 ? 116.39409 116.33998 111.25045 1.000 25.80001 55 LEU F N 1
ATOM 838 C CA . LEU E 1 55 ? 115.05590 115.90465 110.88314 1.000 23.74605 55 LEU F CA 1
ATOM 839 C C . LEU E 1 55 ? 114.05136 116.85632 111.51110 1.000 25.12074 55 LEU F C 1
ATOM 840 O O . LEU E 1 55 ? 114.08475 117.08465 112.72227 1.000 27.72237 55 LEU F O 1
ATOM 845 N N . MET E 1 56 ? 113.16241 117.40567 110.69765 1.000 25.01115 56 MET F N 1
ATOM 846 C CA . MET E 1 56 ? 112.09444 118.26381 111.18429 1.000 24.41956 56 MET F CA 1
ATOM 847 C C . MET E 1 56 ? 110.77836 117.80403 110.58139 1.000 23.56335 56 MET F C 1
ATOM 848 O O . MET E 1 56 ? 110.72242 117.44947 109.40265 1.000 25.72292 56 MET F O 1
ATOM 853 N N . ALA E 1 57 ? 109.72563 117.79743 111.38898 1.000 21.58903 57 ALA F N 1
ATOM 854 C CA . ALA E 1 57 ? 108.40894 117.40392 110.91466 1.000 19.64943 57 ALA F CA 1
ATOM 855 C C . ALA E 1 57 ? 107.34806 118.25582 111.59057 1.000 18.13961 57 ALA F C 1
ATOM 856 O O . ALA E 1 57 ? 107.37440 118.42839 112.80914 1.000 19.89031 57 ALA F O 1
ATOM 858 N N . GLN E 1 58 ? 106.42875 118.79175 110.80158 1.000 17.46087 58 GLN F N 1
ATOM 859 C CA . GLN E 1 58 ? 105.21219 119.41788 111.30571 1.000 16.97849 58 GLN F CA 1
ATOM 860 C C . GLN E 1 58 ? 104.04377 118.63483 110.72609 1.000 17.32329 58 GLN F C 1
ATOM 861 O O . GLN E 1 58 ? 103.77892 118.71415 109.52485 1.000 17.55871 58 GLN F O 1
ATOM 867 N N . MET E 1 59 ? 103.35903 117.86551 111.56408 1.000 17.08519 59 MET F N 1
ATOM 868 C CA . MET E 1 59 ? 102.32712 116.95644 111.09353 1.000 17.68909 59 MET F CA 1
ATOM 869 C C . MET E 1 59 ? 101.01666 117.24609 111.79637 1.000 19.17835 59 MET F C 1
ATOM 870 O O . MET E 1 59 ? 100.97451 117.36099 113.02286 1.000 21.66846 59 MET F O 1
ATOM 875 N N . ALA E 1 60 ? 99.95150 117.35251 111.01712 1.000 19.53529 60 ALA F N 1
ATOM 876 C CA . ALA E 1 60 ? 98.59608 117.41095 111.53645 1.000 21.79083 60 ALA F CA 1
ATOM 877 C C . ALA E 1 60 ? 97.86131 116.18579 111.02226 1.000 22.20524 60 ALA F C 1
ATOM 878 O O . ALA E 1 60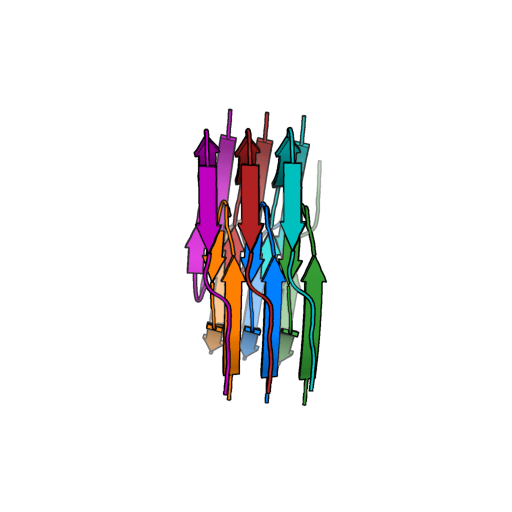 ? 97.76811 115.97907 109.81028 1.000 23.38786 60 ALA F O 1
ATOM 880 N N . THR E 1 61 ? 97.36256 115.36981 111.93943 1.000 21.68359 61 THR F N 1
ATOM 881 C CA . THR E 1 61 ? 96.73562 114.10402 111.60640 1.000 22.96872 61 THR F CA 1
ATOM 882 C C . THR E 1 61 ? 95.47590 113.96176 112.43856 1.000 24.34706 61 THR F C 1
ATOM 883 O O . THR E 1 61 ? 95.44004 114.38696 113.59261 1.000 27.40234 61 THR F O 1
ATOM 887 N N . THR E 1 62 ? 94.43977 113.36719 111.85905 1.000 23.30609 62 THR F N 1
ATOM 888 C CA . THR E 1 62 ? 93.23154 113.13399 112.63823 1.000 23.51950 62 THR F CA 1
ATOM 889 C C . THR E 1 62 ? 93.19707 111.72690 113.21553 1.000 22.03243 62 THR F C 1
ATOM 890 O O . THR E 1 62 ? 93.02438 111.55511 114.42323 1.000 25.43888 62 THR F O 1
ATOM 894 N N . ALA E 1 63 ? 93.36407 110.71238 112.38032 1.000 18.95030 63 ALA F N 1
ATOM 895 C CA . ALA E 1 63 ? 93.41183 109.34188 112.85713 1.000 17.24503 63 ALA F CA 1
ATOM 896 C C . ALA E 1 63 ? 94.58265 108.63677 112.20134 1.000 16.97405 63 ALA F C 1
ATOM 897 O O . ALA E 1 63 ? 94.76256 108.72847 110.98652 1.000 18.70533 63 ALA F O 1
ATOM 899 N N . ALA E 1 64 ? 95.37473 107.93464 112.99973 1.000 14.52720 64 ALA F N 1
ATOM 900 C CA . ALA E 1 64 ? 96.50110 107.19246 112.46374 1.000 15.04696 64 ALA F CA 1
ATOM 901 C C . ALA E 1 64 ? 96.72771 105.95314 113.30599 1.000 13.19173 64 ALA F C 1
ATOM 902 O O . ALA E 1 64 ? 96.66337 106.01549 114.53281 1.000 14.36258 64 ALA F O 1
ATOM 904 N N . GLY E 1 65 ? 96.98733 104.82902 112.64378 1.000 13.84747 65 GLY F N 1
ATOM 905 C CA . GLY E 1 65 ? 97.46291 103.66822 113.37160 1.000 13.16863 65 GLY F CA 1
ATOM 906 C C . GLY E 1 65 ? 98.77412 103.95079 114.07155 1.000 12.59682 65 GLY F C 1
ATOM 907 O O . GLY E 1 65 ? 98.92954 103.68179 115.26059 1.000 14.02793 65 GLY F O 1
ATOM 908 N N . VAL E 1 66 ? 99.72395 104.52636 113.34644 1.000 12.18688 66 VAL F N 1
ATOM 909 C CA . VAL E 1 66 ? 101.00551 104.94021 113.89430 1.000 13.26817 66 VAL F CA 1
ATOM 910 C C . VAL E 1 66 ? 101.33241 106.30425 113.31436 1.000 12.77083 66 VAL F C 1
ATOM 911 O O . VAL E 1 66 ? 101.29213 106.48598 112.09478 1.000 13.59130 66 VAL F O 1
ATOM 915 N N . ALA E 1 67 ? 101.65195 107.25993 114.17694 1.000 12.25268 67 ALA F N 1
ATOM 916 C CA . ALA E 1 67 ? 102.05232 108.59452 113.75731 1.000 14.41357 67 ALA F CA 1
ATOM 917 C C . ALA E 1 67 ? 103.40087 108.90726 114.37882 1.000 14.44190 67 ALA F C 1
ATOM 918 O O . ALA E 1 67 ? 103.54876 108.85460 115.60151 1.000 14.76919 67 ALA F O 1
ATOM 920 N N . VAL E 1 68 ? 104.38188 109.21808 113.54397 1.000 13.91786 68 VAL F N 1
ATOM 921 C CA . VAL E 1 68 ? 105.73332 109.49613 114.00044 1.000 16.10651 68 VAL F CA 1
ATOM 922 C C . VAL E 1 68 ? 106.21522 110.77543 113.34205 1.000 17.06717 68 VAL F C 1
ATOM 923 O O . VAL E 1 68 ? 106.12278 110.91986 112.12057 1.000 18.39288 68 VAL F O 1
ATOM 927 N N . GLY E 1 69 ? 106.74176 111.69246 114.14400 1.000 17.77908 69 GLY F N 1
ATOM 928 C CA . GLY E 1 69 ? 107.31727 112.90180 113.60141 1.000 18.43238 69 GLY F CA 1
ATOM 929 C C . GLY E 1 69 ? 108.67006 112.68347 112.96348 1.000 18.52406 69 GLY F C 1
ATOM 930 O O . GLY E 1 69 ? 108.80252 112.74827 111.74187 1.000 20.68843 69 GLY F O 1
ATOM 931 N N . SER E 1 70 ? 109.67734 112.39750 113.77692 1.000 18.00484 70 SER F N 1
ATOM 932 C CA . SER E 1 70 ? 111.03984 112.21131 113.30790 1.000 20.41944 70 SER F CA 1
ATOM 933 C C . SER E 1 70 ? 111.61217 110.98276 113.99075 1.000 19.89078 70 SER F C 1
ATOM 934 O O . SER E 1 70 ? 111.42510 110.80387 115.19500 1.000 20.22738 70 SER F O 1
ATOM 937 N N . ALA E 1 71 ? 112.30325 110.13925 113.23432 1.000 18.53672 71 ALA F N 1
ATOM 938 C CA . ALA E 1 71 ? 112.78559 108.88853 113.79565 1.000 17.75653 71 ALA F CA 1
ATOM 939 C C . ALA E 1 71 ? 114.01315 108.41556 113.04242 1.000 17.81256 71 ALA F C 1
ATOM 940 O O . ALA E 1 71 ? 114.08830 108.54074 111.82201 1.000 19.71301 71 ALA F O 1
ATOM 942 N N . VAL E 1 72 ? 114.96609 107.86302 113.78064 1.000 17.12817 72 VAL F N 1
ATOM 943 C CA . VAL E 1 72 ? 116.20782 107.35427 113.22091 1.000 19.34932 72 VAL F CA 1
ATOM 944 C C . VAL E 1 72 ? 116.47587 105.98814 113.82309 1.000 19.30010 72 VAL F C 1
ATOM 945 O O . VAL E 1 72 ? 116.38872 105.81510 115.04074 1.000 20.23478 72 VAL F O 1
ATOM 949 N N . GLY E 1 73 ? 116.80517 105.02490 112.97844 1.000 19.20762 73 GLY F N 1
ATOM 950 C CA . GLY E 1 73 ? 117.26669 103.74241 113.45623 1.000 20.23873 73 GLY F CA 1
ATOM 951 C C . GLY E 1 73 ? 118.51148 103.33500 112.71261 1.000 22.24192 73 GLY F C 1
ATOM 952 O O . GLY E 1 73 ? 118.50243 103.31101 111.48340 1.000 25.42826 73 GLY F O 1
ATOM 953 N N . HIS E 1 74 ? 119.60026 103.04773 113.41169 1.000 22.19572 74 HIS F N 1
ATOM 954 C CA . HIS E 1 74 ? 120.80401 102.66041 112.70175 1.000 25.25092 74 HIS F CA 1
ATOM 955 C C . HIS E 1 74 ? 121.61386 101.65547 113.49864 1.000 25.81712 74 HIS F C 1
ATOM 956 O O . HIS E 1 74 ? 121.55063 101.61498 114.72452 1.000 26.69889 74 HIS F O 1
ATOM 963 N N . THR E 1 75 ? 122.36844 100.83680 112.77897 1.000 25.75676 75 THR F N 1
ATOM 964 C CA . THR E 1 75 ? 123.27465 99.86424 113.36440 1.000 24.85427 75 THR F CA 1
ATOM 965 C C . THR E 1 75 ? 124.68633 100.20149 112.92743 1.000 26.75673 75 THR F C 1
ATOM 966 O O . THR E 1 75 ? 124.92229 100.49338 111.75366 1.000 29.99212 75 THR F O 1
ATOM 970 N N . LEU E 1 76 ? 125.61476 100.17133 113.86934 1.000 27.96855 76 LEU F N 1
ATOM 971 C CA . LEU E 1 76 ? 127.02287 100.40285 113.59849 1.000 29.84559 76 LEU F CA 1
ATOM 972 C C . LEU E 1 76 ? 127.79556 99.17467 114.05245 1.000 33.46029 76 LEU F C 1
ATOM 973 O O . LEU E 1 76 ? 127.59904 98.69410 115.17243 1.000 34.59137 76 LEU F O 1
ATOM 978 N N . GLY E 1 77 ? 128.65616 98.66104 113.18152 1.000 34.56643 77 GLY F N 1
ATOM 979 C CA . GLY E 1 77 ? 129.46196 97.50751 113.51952 1.000 33.83237 77 GLY F CA 1
ATOM 980 C C . GLY E 1 77 ? 128.96952 96.23510 112.87060 1.000 36.24385 77 GLY F C 1
ATOM 981 O O . GLY E 1 77 ? 129.14215 96.03959 111.66705 1.000 41.49536 77 GLY F O 1
ATOM 982 N N . HIS E 1 78 ? 128.35724 95.35926 113.65978 1.000 37.28894 78 HIS F N 1
ATOM 983 C CA . HIS E 1 78 ? 127.85573 94.07803 113.18354 1.000 38.36459 78 HIS F CA 1
ATOM 984 C C . HIS E 1 78 ? 126.44256 93.88474 113.69583 1.000 37.03349 78 HIS F C 1
ATOM 985 O O . HIS E 1 78 ? 126.20577 93.94436 114.90454 1.000 39.72804 78 HIS F O 1
ATOM 992 N N . ALA E 1 79 ? 125.51244 93.64052 112.78657 1.000 35.03043 79 ALA F N 1
ATOM 993 C CA . ALA E 1 79 ? 124.12645 93.41807 113.15214 1.000 34.30612 79 ALA F CA 1
ATOM 994 C C . ALA E 1 79 ? 123.61529 92.21126 112.39141 1.000 33.63717 79 ALA F C 1
ATOM 995 O O . ALA E 1 79 ? 123.83364 92.09863 111.18364 1.000 36.36722 79 ALA F 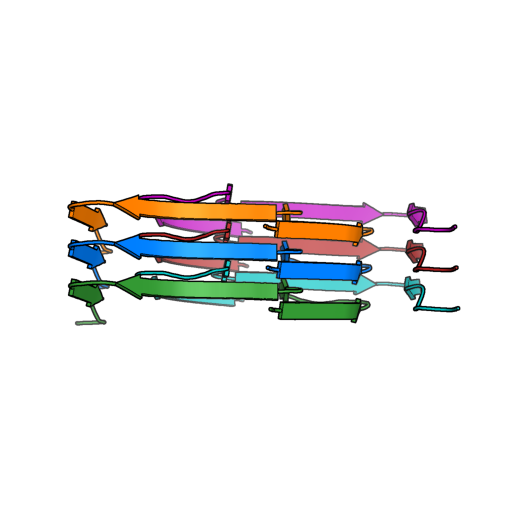O 1
ATOM 997 N N . ILE E 1 80 ? 122.95664 91.30495 113.09974 1.000 33.70280 80 ILE F N 1
ATOM 998 C CA . ILE E 1 80 ? 122.38257 90.10693 112.50689 1.000 34.51786 80 ILE F CA 1
ATOM 999 C C . ILE E 1 80 ? 120.93393 90.02101 112.94429 1.000 33.02913 80 ILE F C 1
ATOM 1000 O O . ILE E 1 80 ? 120.64176 90.06556 114.14330 1.000 35.99447 80 ILE F O 1
ATOM 1005 N N . THR E 1 81 ? 120.03297 89.90106 111.98169 1.000 30.69791 81 THR F N 1
ATOM 1006 C CA . THR E 1 81 ? 118.61626 89.74561 112.25323 1.000 31.85109 81 THR F CA 1
ATOM 1007 C C . THR E 1 81 ? 118.18281 88.36341 111.80000 1.000 31.90499 81 THR F C 1
ATOM 1008 O O . THR E 1 81 ? 118.39325 87.99467 110.64288 1.000 33.39629 81 THR F O 1
ATOM 1012 N N . GLY E 1 82 ? 117.57974 87.60501 112.70775 1.000 31.40192 82 GLY F N 1
ATOM 1013 C CA . GLY E 1 82 ? 117.08730 86.29132 112.34371 1.000 30.84975 82 GLY F CA 1
ATOM 1014 C C . GLY E 1 82 ? 115.86557 86.38893 111.44896 1.000 30.04748 82 GLY F C 1
ATOM 1015 O O . GLY E 1 82 ? 115.03572 87.28657 111.58913 1.000 32.42330 82 GLY F O 1
ATOM 1016 N N . GLY E 1 83 ? 115.75481 85.44577 110.52569 1.000 28.45611 83 GLY F N 1
ATOM 1017 C CA . GLY E 1 83 ? 114.62565 85.36253 109.62965 1.000 27.68102 83 GLY F CA 1
ATOM 1018 C C . GLY E 1 83 ? 113.55896 84.41812 110.13515 1.000 27.81899 83 GLY F C 1
ATOM 1019 O O . GLY E 1 83 ? 113.45722 84.12848 111.32879 1.000 27.93529 83 GLY F O 1
ATOM 1020 N N . PHE E 1 84 ? 112.75068 83.93057 109.20415 1.000 29.86601 84 PHE F N 1
ATOM 1021 C CA . PHE E 1 84 ? 111.62249 83.05918 109.49836 1.000 29.96372 84 PHE F CA 1
ATOM 1022 C C . PHE E 1 84 ? 111.89246 81.69128 108.89017 1.000 32.57061 84 PHE F C 1
ATOM 1023 O O . PHE E 1 84 ? 112.15699 81.58607 107.68974 1.000 35.63653 84 PHE F O 1
ATOM 1031 N N . SER E 1 85 ? 111.82672 80.65086 109.71108 1.000 35.40179 85 SER F N 1
ATOM 1032 C CA . SER E 1 85 ? 112.06564 79.28878 109.26108 1.000 37.68598 85 SER F CA 1
ATOM 1033 C C . SER E 1 85 ? 110.93981 78.38518 109.73709 1.000 40.83292 85 SER F C 1
ATOM 1034 O O . SER E 1 85 ? 110.27349 78.67360 110.73261 1.000 41.26880 85 SER F O 1
ATOM 1037 N N . GLY E 1 86 ? 110.72890 77.29212 109.01359 1.000 41.92537 86 GLY F N 1
ATOM 1038 C CA . GLY E 1 86 ? 109.66245 76.35869 109.32597 1.000 43.78560 86 GLY F CA 1
ATOM 1039 C C . GLY E 1 86 ? 110.09079 75.20739 110.21466 1.000 45.54955 86 GLY F C 1
ATOM 1040 O O . GLY E 1 86 ? 111.27883 75.01655 110.46894 1.000 44.84450 86 GLY F O 1
ATOM 1041 N N . GLY F 1 54 ? 118.02213 119.25996 101.60757 1.000 29.01305 54 GLY G N 1
ATOM 1042 C CA . GLY F 1 54 ? 118.08627 117.83660 101.35107 1.000 27.44263 54 GLY G CA 1
ATOM 1043 C C . GLY F 1 54 ? 116.78854 117.28988 100.80112 1.000 26.97816 54 GLY G C 1
ATOM 1044 O O . GLY F 1 54 ? 116.59535 117.25082 99.59408 1.000 29.14581 54 GLY G O 1
ATOM 1045 N N . LEU F 1 55 ? 115.90008 116.86010 101.69132 1.000 25.80001 55 LEU G N 1
ATOM 1046 C CA . LEU F 1 55 ? 114.58343 116.36240 101.32540 1.000 23.74605 55 LEU G CA 1
ATOM 1047 C C . LEU F 1 55 ? 113.53598 117.26727 101.95245 1.000 25.12074 55 LEU G C 1
ATOM 1048 O O . LEU F 1 55 ? 113.55927 117.49878 103.16325 1.000 27.72237 55 LEU G O 1
ATOM 1053 N N . MET F 1 56 ? 112.62205 117.77340 101.13863 1.000 25.01115 56 MET G N 1
ATOM 1054 C CA . MET F 1 56 ? 111.51554 118.58167 101.62454 1.000 24.41956 56 MET G CA 1
ATOM 1055 C C . MET F 1 56 ? 110.22199 118.06022 101.02305 1.000 23.56335 56 MET G C 1
ATOM 1056 O O . MET F 1 56 ? 110.18206 117.70161 99.84489 1.000 25.72292 56 MET G O 1
ATOM 1061 N N . ALA F 1 57 ? 109.17109 118.00589 101.83122 1.000 21.58903 57 ALA G N 1
ATOM 1062 C CA . ALA F 1 57 ? 107.87391 117.55080 101.35821 1.000 19.64943 57 ALA G CA 1
ATOM 1063 C C . ALA F 1 57 ? 106.77486 118.35347 102.03338 1.000 18.13961 57 ALA G C 1
ATOM 1064 O O . ALA F 1 57 ? 106.79371 118.52895 103.25167 1.000 19.89031 57 ALA G O 1
ATOM 1066 N N . GLN F 1 58 ? 105.83124 118.84482 101.24408 1.000 17.46087 58 GLN G N 1
ATOM 1067 C CA . GLN F 1 58 ? 104.58710 119.41444 101.74790 1.000 16.97849 58 GLN G CA 1
ATOM 1068 C C . GLN F 1 58 ? 103.45611 118.57697 101.17011 1.000 17.32329 58 GLN G C 1
ATOM 1069 O O . GLN F 1 58 ? 103.18730 118.64202 99.96889 1.000 17.55871 58 GLN G O 1
ATOM 1075 N N . MET F 1 59 ? 102.80830 117.77792 102.00964 1.000 17.08519 59 MET G N 1
ATOM 1076 C CA . MET F 1 59 ? 101.81959 116.82109 101.54103 1.000 17.68909 59 MET G CA 1
ATOM 1077 C C . MET F 1 59 ? 100.49740 117.05053 102.24413 1.000 19.17835 59 MET G C 1
ATOM 1078 O O . MET F 1 59 ? 100.45052 117.16524 103.47047 1.000 21.66846 59 MET G O 1
ATOM 1083 N N . ALA F 1 60 ? 99.42807 117.10607 101.46529 1.000 19.53529 60 ALA G N 1
ATOM 1084 C CA . ALA F 1 60 ? 98.07165 117.10218 101.98526 1.000 21.79083 60 ALA G CA 1
ATOM 1085 C C . ALA F 1 60 ? 97.39445 115.84336 101.47333 1.000 22.20524 60 ALA G C 1
ATOM 1086 O O . ALA F 1 60 ? 97.31040 115.63065 100.26172 1.000 23.38786 60 ALA G O 1
ATOM 1088 N N . THR F 1 61 ? 96.93463 115.00648 102.39201 1.000 21.68359 61 THR G N 1
ATOM 1089 C CA . THR F 1 61 ? 96.36711 113.71238 102.06125 1.000 22.96872 61 THR G CA 1
ATOM 1090 C C . THR F 1 61 ? 95.11576 113.51294 102.89431 1.000 24.34706 61 THR G C 1
ATOM 1091 O O . THR F 1 61 ? 95.06070 113.93779 104.04772 1.000 27.40234 61 THR G O 1
ATOM 1095 N N . THR F 1 62 ? 94.10815 112.86991 102.31626 1.000 23.30609 62 THR G N 1
ATOM 1096 C CA . THR F 1 62 ? 92.91245 112.58194 103.09644 1.000 23.51950 62 THR G CA 1
ATOM 1097 C C . THR F 1 62 ? 92.94376 111.17567 103.67590 1.000 22.03243 62 THR G C 1
ATOM 1098 O O . THR F 1 62 ? 92.77982 110.99790 104.88396 1.000 25.43888 62 THR G O 1
ATOM 1102 N N . ALA F 1 63 ? 93.15740 110.16873 102.84216 1.000 18.95030 63 ALA G N 1
ATOM 1103 C CA . ALA F 1 63 ? 93.26911 108.80267 103.32102 1.000 17.24503 63 ALA G CA 1
ATOM 1104 C C . ALA F 1 63 ? 94.47116 108.15179 102.66568 1.000 16.97405 63 ALA G C 1
ATOM 1105 O O . ALA F 1 63 ? 94.64604 108.24989 101.45063 1.000 18.70533 63 ALA G O 1
ATOM 1107 N N . ALA F 1 64 ? 95.29542 107.48851 103.46472 1.000 14.52720 64 ALA G N 1
ATOM 1108 C CA . ALA F 1 64 ? 96.45486 106.79873 102.92925 1.000 15.04696 64 ALA G CA 1
ATOM 1109 C C . ALA F 1 64 ? 96.73929 105.57259 103.77327 1.000 13.19173 64 ALA G C 1
ATOM 1110 O O . ALA F 1 64 ? 96.67268 105.63379 105.00002 1.000 14.36258 64 ALA G O 1
ATOM 1112 N N . GLY F 1 65 ? 97.05062 104.46075 103.11264 1.000 13.84747 65 GLY G N 1
ATOM 1113 C CA . GLY F 1 65 ? 97.58005 103.32447 103.84197 1.000 13.16863 65 GLY G CA 1
ATOM 1114 C C . GLY F 1 65 ? 98.87701 103.66883 104.54078 1.000 12.59682 65 GLY G C 1
ATOM 1115 O O . GLY F 1 65 ? 99.04533 103.40919 105.73015 1.000 14.02793 65 GLY G O 1
ATOM 1116 N N . VAL F 1 66 ? 99.79870 104.28684 103.81428 1.000 12.18688 66 VAL G N 1
ATOM 1117 C CA . VAL F 1 66 ? 101.05986 104.76073 104.36083 1.000 13.26817 66 VAL G CA 1
ATOM 1118 C C . VAL F 1 66 ? 101.32267 106.13761 103.77863 1.000 12.77083 66 VAL G C 1
ATOM 1119 O O . VAL F 1 66 ? 101.27341 106.31537 102.55880 1.000 13.59130 66 VAL G O 1
ATOM 1123 N N . ALA F 1 67 ? 101.59779 107.10844 104.63957 1.000 12.25268 67 ALA G N 1
ATOM 1124 C CA . ALA F 1 67 ? 101.93543 108.45957 104.21770 1.000 14.41357 67 ALA G CA 1
ATOM 1125 C C . ALA F 1 67 ? 103.26825 108.83569 104.83801 1.000 14.44190 67 ALA G C 1
ATOM 1126 O O . ALA F 1 67 ? 103.41900 108.79186 106.06069 1.000 14.76919 67 ALA G O 1
ATOM 1128 N N . VAL F 1 68 ? 104.23335 109.19052 104.00216 1.000 13.91786 68 VAL G N 1
ATOM 1129 C CA . VAL F 1 68 ? 105.57060 109.53186 104.45748 1.000 16.10651 68 VAL G CA 1
ATOM 1130 C C . VAL F 1 68 ? 105.99215 110.83118 103.79688 1.000 17.06717 68 VAL G C 1
ATOM 1131 O O . VAL F 1 68 ? 105.89252 110.96927 102.57523 1.000 18.39288 68 VAL G O 1
ATOM 1135 N N . GLY F 1 69 ? 106.47581 111.77296 104.59715 1.000 17.77908 69 GLY G N 1
ATOM 1136 C CA . GLY F 1 69 ? 106.99417 113.00693 104.05240 1.000 18.43238 69 GLY G CA 1
ATOM 1137 C C . GLY F 1 69 ? 108.35536 112.85080 103.41407 1.000 18.52406 69 GLY G C 1
ATOM 1138 O O . GLY F 1 69 ? 108.48409 112.91980 102.19230 1.000 20.68843 69 GLY G O 1
ATOM 1139 N N . SER F 1 70 ? 109.37524 112.61326 104.22741 1.000 18.00484 70 SER G N 1
ATOM 1140 C CA . SER F 1 70 ? 110.74470 112.48995 103.75794 1.000 20.41944 70 SER G CA 1
ATOM 1141 C C . SER F 1 70 ? 111.37390 111.29042 104.44236 1.000 19.89078 70 SER G C 1
ATOM 1142 O O . SER F 1 70 ? 111.19591 111.10488 105.64698 1.000 20.22738 70 SER G O 1
ATOM 1145 N N . ALA F 1 71 ? 112.10313 110.47881 103.68685 1.000 18.53672 71 ALA G N 1
ATOM 1146 C CA . ALA F 1 71 ? 112.64341 109.25276 104.24982 1.000 17.75653 71 ALA G CA 1
ATOM 1147 C C . ALA F 1 71 ? 113.89129 108.83626 103.49665 1.000 17.81256 71 ALA G C 1
ATOM 1148 O O . ALA F 1 71 ? 113.95997 108.96291 102.27602 1.000 19.71301 71 ALA G O 1
ATOM 1150 N N . VAL F 1 72 ? 114.86926 108.32981 104.23521 1.000 17.12817 72 VAL G N 1
ATOM 1151 C CA . VAL F 1 72 ? 116.13306 107.87852 103.67558 1.000 19.34932 72 VAL G CA 1
ATOM 1152 C C . VAL F 1 72 ? 116.46467 106.52728 104.27969 1.000 19.30010 72 VAL G C 1
ATOM 1153 O O . VAL F 1 72 ? 116.38623 106.35225 105.49766 1.000 20.23478 72 VAL G O 1
ATOM 1157 N N . GLY F 1 73 ? 116.83804 105.57910 103.43634 1.000 19.20762 73 GLY G N 1
ATOM 1158 C CA . GLY F 1 73 ? 117.35896 104.32021 103.91584 1.000 20.23873 73 GLY G CA 1
ATOM 1159 C C . GLY F 1 73 ? 118.62101 103.97001 103.17217 1.000 22.24192 73 GLY G C 1
ATOM 1160 O O . GLY F 1 73 ? 118.61252 103.94372 101.94300 1.000 25.42826 73 GLY G O 1
ATOM 1161 N N . HIS F 1 74 ? 119.72231 103.73480 103.87110 1.000 22.19572 74 HIS G N 1
ATOM 1162 C CA . HIS F 1 74 ? 120.94244 103.40281 103.16111 1.000 25.25092 74 HIS G CA 1
ATOM 1163 C C . HIS F 1 74 ? 121.79855 102.43787 103.95909 1.000 25.81712 74 HIS G C 1
ATOM 1164 O O . HIS F 1 74 ? 121.73785 102.39639 105.18506 1.000 26.69889 74 HIS G O 1
ATOM 1171 N N . THR F 1 75 ? 122.59007 101.65410 103.24026 1.000 25.75676 75 THR G N 1
ATOM 1172 C CA . THR F 1 75 ? 123.54082 100.72567 103.82669 1.000 24.85427 75 THR G CA 1
ATOM 1173 C C . THR F 1 75 ? 124.93508 101.12756 103.38845 1.000 26.75673 75 THR G C 1
ATOM 1174 O O . THR F 1 75 ? 125.15665 101.42829 102.21411 1.000 29.99212 75 THR G O 1
ATOM 1178 N N . LEU F 1 76 ? 125.86435 101.14209 104.32990 1.000 27.96855 76 LEU G N 1
ATOM 1179 C CA . LEU F 1 76 ? 127.26003 101.43847 104.05794 1.000 29.84559 76 LEU G CA 1
ATOM 1180 C C . LEU F 1 76 ? 128.08925 100.24827 104.51336 1.000 33.46029 76 LEU G C 1
ATOM 1181 O O . LEU F 1 76 ? 127.91582 99.76081 105.63417 1.000 34.59137 76 LEU G O 1
ATOM 1186 N N . GLY F 1 77 ? 128.97241 99.77390 103.64275 1.000 34.56643 77 GLY G N 1
ATOM 1187 C CA . GLY F 1 77 ? 129.83117 98.65963 103.98207 1.000 33.83237 77 GLY G CA 1
ATOM 1188 C C . GLY F 1 77 ? 129.39817 97.36468 103.33536 1.000 36.24385 77 GLY G C 1
ATOM 1189 O O . GLY F 1 77 ? 129.57915 97.17556 102.13202 1.000 41.49536 77 GLY G O 1
ATOM 1190 N N . HIS F 1 78 ? 128.82767 96.46253 104.12621 1.000 37.28894 78 HIS G N 1
ATOM 1191 C CA . HIS F 1 78 ? 128.38610 95.15861 103.65219 1.000 38.36459 78 HIS G CA 1
ATOM 1192 C C . HIS F 1 78 ? 126.98370 94.90057 104.16553 1.000 37.03349 78 HIS G C 1
ATOM 1193 O O . HIS F 1 78 ? 126.74495 94.95097 105.37428 1.000 39.72804 78 HIS G O 1
ATOM 1200 N N . ALA F 1 79 ? 126.06553 94.61193 103.25715 1.000 35.03043 79 ALA G N 1
ATOM 1201 C CA . ALA F 1 79 ? 124.69156 94.32579 103.62379 1.000 34.30612 79 ALA G CA 1
ATOM 1202 C C . ALA F 1 79 ? 124.23676 93.09532 102.86519 1.000 33.63717 79 ALA G C 1
ATOM 1203 O O . ALA F 1 79 ? 124.45955 92.99111 101.65747 1.000 36.36722 79 ALA G O 1
ATOM 1205 N N . ILE F 1 80 ? 123.62133 92.16045 103.57525 1.000 33.70280 80 ILE G N 1
ATOM 1206 C CA . ILE F 1 80 ? 123.10335 90.93610 102.98453 1.000 34.51786 80 ILE G CA 1
ATOM 1207 C C . ILE F 1 80 ? 121.66048 90.78354 103.42285 1.000 33.02913 80 ILE G C 1
ATOM 1208 O O . ILE F 1 80 ? 121.36711 90.81630 104.62194 1.000 35.99447 80 ILE G O 1
ATOM 1213 N N . THR F 1 81 ? 120.76563 90.62030 102.46091 1.000 30.69791 81 THR G N 1
ATOM 1214 C CA . THR F 1 81 ? 119.35781 90.39952 102.73346 1.000 31.85109 81 THR G CA 1
ATOM 1215 C C . THR F 1 81 ? 118.98893 88.99795 102.28257 1.000 31.90499 81 THR G C 1
ATOM 1216 O O . THR F 1 81 ? 119.21577 88.63761 101.12590 1.000 33.39629 81 THR G O 1
ATOM 1220 N N . GLY F 1 82 ? 118.42223 88.21372 103.19179 1.000 31.40192 82 GLY G N 1
ATOM 1221 C CA . GLY F 1 82 ? 117.99128 86.87798 102.83002 1.000 30.84975 82 GLY G CA 1
ATOM 1222 C C . GLY F 1 82 ? 116.76592 86.91725 101.93578 1.000 30.04748 82 GLY G C 1
ATOM 1223 O O . GLY F 1 82 ? 115.89526 87.77552 102.07503 1.000 32.42330 82 GLY G O 1
ATOM 1224 N N . GLY F 1 83 ? 116.69874 85.96853 101.01401 1.000 28.45611 83 GLY G N 1
ATOM 1225 C CA . GLY F 1 83 ? 115.57426 85.83144 100.11870 1.000 27.68102 83 GLY G CA 1
ATOM 1226 C C . GLY F 1 83 ? 114.55290 84.83921 100.62622 1.000 27.81899 83 GLY G C 1
ATOM 1227 O O . GLY F 1 83 ? 114.46531 84.54700 101.82035 1.000 27.93529 83 GLY G O 1
ATOM 1228 N N . PHE F 1 84 ? 113.76775 84.31314 99.69639 1.000 29.86601 84 PHE G N 1
ATOM 1229 C CA . PHE F 1 84 ? 112.68146 83.39065 99.99254 1.000 29.96372 84 PHE G CA 1
ATOM 1230 C C . PHE F 1 84 ? 113.01451 82.03585 99.38630 1.000 32.57061 84 PHE G C 1
ATOM 1231 O O . PHE F 1 84 ? 113.28309 81.94121 98.18588 1.000 35.63653 84 PHE G O 1
ATOM 1239 N N . SER F 1 85 ? 112.99765 80.99477 100.20882 1.000 35.40179 85 SER G N 1
ATOM 1240 C CA . SER F 1 85 ? 113.29947 79.64459 99.76077 1.000 37.68598 85 SER G CA 1
ATOM 1241 C C . SER F 1 85 ? 112.21714 78.69032 100.23876 1.000 40.83292 85 SER G C 1
ATOM 1242 O O . SER F 1 85 ? 111.53858 78.94896 101.23420 1.000 41.26880 85 SER G O 1
ATOM 1245 N N . GLY F 1 86 ? 112.05698 77.58751 99.51704 1.000 41.92537 86 GLY G N 1
ATOM 1246 C CA . GLY F 1 86 ? 111.03526 76.60595 99.83141 1.000 43.78560 86 GLY G CA 1
ATOM 1247 C C . GLY F 1 86 ? 111.51712 75.47721 100.72163 1.000 45.54955 86 GLY G C 1
ATOM 1248 O O . GLY F 1 86 ? 112.71288 75.34225 100.97556 1.000 44.84450 86 GLY G O 1
#

Solvent-accessible surface area: 8612 Å² total; per-residue (Å²): 72,18,72,0,41,1,0,2,0,0,0,0,0,0,0,0,0,0,17,0,41,3,77,21,73,2,67,1,19,14,14,60,78,112,71,141,18,110,56,58,35,55,47,17,28,67,4,37,15,4,39,44,42,81,67,110,59,111,46,100,68,21,48,119,78,108,91,54,106,29,64,40,3,29,21,5,20,12,12,64,14,34,58,8,62,2,96,13,140,29,146,8,126,6,49,35,38,97,100,73,18,71,0,38,1,0,1,0,0,0,0,0,0,0,0,0,0,17,0,41,2,75,20,72,2,67,2,19,14,13,59,78,92,55,106,29,91,53,33,47,64,22,35,36,46,62,36,34,56,22,75,17,107,30,140,28,144,20,134,36,60,35,69,97,99,112,72,140,18,83,55,23,32,9,19,14,5,31,3,23,15,3,16,42,13,76,42,108,59,111,32,100,31,19,40,72,78,107

InterPro domains:
  IPR010625 CHCH [PF06747] (114-146)
  IPR055304 Coiled-coil-helix-coiled-coil-helix domain-containing protein 2/10-like [PTHR13523] (1-149)